Protein AF-A0A3D4YIF5-F1 (afdb_monomer_lite)

pLDDT: mean 90.89, std 8.16, range [50.0, 98.56]

Foldseek 3Di:
DLVPCLVCQCVDPPQDPVNSVVVSVVVVQVVLLVVQLVLLVLLVQDSVRSVQQCVQPNSCSSVVCVVALLVCCVRGPPDALVNSVSSCVSVVNDLLDLSNLLSLLLRLLVVCVVVVDQKDQPVVSLVVSCVVSVHDSVSSVVSVVVCCVVQQKPWDADPNTIIIGRNVSVVVVVVVVVVVVVLQPPWLPLDDDDLVVLLVVLCVVVVHDDDPVLSVQLVVPNGGSDGDDDDDPPPCPLVSVLSNCSSCVVSVHDDAAEDQDPVVQVVSCVSNVDHYYHPVVVVVVD

Secondary structure (DSSP, 8-state):
-TTT-GGGGGGSTT--HHHHHHHHHHHHHHHHHHHHHHHHHTTT--HHHHHHHHHHHGGGHHHHHHH-TTTHHHHSTT--HHHHHHHHHHTT--TT-HHHHHHHHHHHHHHHHHTT-S-EEHHHHHHHHHHHHT--HHHHHHHHHHHHHTTSEEEEEETTEEEEEEHHHHHHHHHHHHHHHHHHH-B-TT--S-HHHHHHHHHHHTT----HHHHHHHHHHHHBSS------TTS-HHHHHHHHHHHHHHTT----EEESSHHHHHHHHHHHSS-EEEHHHHHHH-

Sequence (286 aa):
MLNRQPERLTEVPGIGEVKAAAIVEGYQERRELADTVLALQAFDISSATAMKLYQVYGSDAADKVRENPYQLIEDVFGIGFQKADRIAQSMGITSQDPHRIRSGILYNLGLEANGGNTYALRKPFCEQTARMLDVSLQELEEVLYTAILQGDLYADVMDGAELLYLDRFYRAEQRVAGKMLQLAHAGLSHLTGDLEGMIRRMETDRDIQLSKKQKQAILTSLQNGVCVITGGPGTGKTTIIDAIMYILTSNGIRTALAAPTGRAAKRMSQTTGYDASTIHRLLEYF

Radius of gyration: 30.51 Å; chains: 1; bounding box: 87×33×70 Å

Structure (mmCIF, N/CA/C/O backbone):
data_AF-A0A3D4YIF5-F1
#
_entry.id   AF-A0A3D4YIF5-F1
#
loop_
_atom_site.group_PDB
_atom_site.id
_atom_site.type_symbol
_atom_site.label_atom_id
_atom_site.label_alt_id
_atom_site.label_comp_id
_atom_site.label_asym_id
_atom_site.label_entity_id
_atom_site.label_seq_id
_atom_site.pdbx_PDB_ins_code
_atom_site.Cartn_x
_atom_site.Cartn_y
_atom_site.Cartn_z
_atom_site.occupancy
_atom_site.B_iso_or_equiv
_atom_site.auth_seq_id
_atom_site.auth_comp_id
_atom_site.auth_asym_id
_atom_site.auth_atom_id
_atom_site.pdbx_PDB_model_num
ATOM 1 N N . MET A 1 1 ? -51.361 -6.362 15.903 1.00 50.00 1 MET A N 1
ATOM 2 C CA . MET A 1 1 ? -52.139 -7.443 15.254 1.00 50.00 1 MET A CA 1
ATOM 3 C C . MET A 1 1 ? -51.242 -8.360 14.424 1.00 50.00 1 MET A C 1
ATOM 5 O O . MET A 1 1 ? -51.263 -9.548 14.703 1.00 50.00 1 MET A O 1
ATOM 9 N N . LEU A 1 2 ? -50.377 -7.829 13.546 1.00 58.66 2 LEU A N 1
ATOM 10 C CA . LEU A 1 2 ? -49.403 -8.608 12.749 1.00 58.66 2 LEU A CA 1
ATOM 11 C C . LEU A 1 2 ? -48.518 -9.587 13.557 1.00 58.66 2 LEU A C 1
ATOM 13 O O . LEU A 1 2 ? -48.343 -10.719 13.139 1.00 58.66 2 LEU A O 1
ATOM 17 N N . ASN A 1 3 ? -48.041 -9.203 14.750 1.00 52.69 3 ASN A N 1
ATOM 18 C CA . ASN A 1 3 ? -47.175 -10.057 15.590 1.00 52.69 3 ASN A CA 1
ATOM 19 C C . ASN A 1 3 ? -47.884 -11.188 16.357 1.00 52.69 3 ASN A C 1
ATOM 21 O O . ASN A 1 3 ? -47.210 -12.032 16.933 1.00 52.69 3 ASN A O 1
ATOM 25 N N . ARG A 1 4 ? -49.217 -11.154 16.484 1.00 58.72 4 ARG A N 1
ATOM 26 C CA . ARG A 1 4 ? -49.955 -12.096 17.350 1.00 58.72 4 ARG A CA 1
ATOM 27 C C . ARG A 1 4 ? -50.839 -13.064 16.569 1.00 58.72 4 ARG A C 1
ATOM 29 O O . ARG A 1 4 ? -51.140 -14.123 17.100 1.00 58.72 4 ARG A O 1
ATOM 36 N N . GLN A 1 5 ? -51.286 -12.687 15.367 1.00 72.62 5 GLN A N 1
ATOM 37 C CA . GLN A 1 5 ? -52.191 -13.487 14.530 1.00 72.62 5 GLN A CA 1
ATOM 38 C C . GLN A 1 5 ? -51.942 -13.213 13.028 1.00 72.62 5 GLN A C 1
ATOM 40 O O . GLN A 1 5 ? -52.771 -12.562 12.387 1.00 72.62 5 GLN A O 1
ATOM 45 N N . PRO A 1 6 ? -50.799 -13.649 12.462 1.00 66.88 6 PRO A N 1
ATOM 46 C CA . PRO A 1 6 ? -50.473 -13.450 11.043 1.00 66.88 6 PRO A CA 1
ATOM 47 C C . PRO A 1 6 ? -51.463 -14.149 10.091 1.00 66.88 6 PRO A C 1
ATOM 49 O O . PRO A 1 6 ? -51.760 -13.610 9.028 1.00 66.88 6 PRO A O 1
ATOM 52 N N . GLU A 1 7 ? -52.060 -15.271 10.518 1.00 69.94 7 GLU A N 1
ATOM 53 C CA . GLU A 1 7 ? -53.092 -16.047 9.797 1.00 69.94 7 GLU A CA 1
ATOM 54 C C . GLU A 1 7 ? -54.245 -15.165 9.274 1.00 69.94 7 GLU A C 1
ATOM 56 O O . GLU A 1 7 ? -54.774 -15.357 8.178 1.00 69.94 7 GLU A O 1
ATOM 61 N N . ARG A 1 8 ? -54.625 -14.152 10.065 1.00 78.44 8 ARG A N 1
ATOM 62 C CA . ARG A 1 8 ? -55.812 -13.318 9.832 1.00 78.44 8 ARG A CA 1
ATOM 63 C C . ARG A 1 8 ? -55.647 -12.312 8.700 1.00 78.44 8 ARG A C 1
ATOM 65 O O . ARG A 1 8 ? -56.616 -11.677 8.301 1.00 78.44 8 ARG A O 1
ATOM 72 N N . LEU A 1 9 ? -54.442 -12.171 8.148 1.00 76.56 9 LEU A N 1
ATOM 73 C CA . LEU A 1 9 ? -54.219 -11.376 6.937 1.00 76.56 9 LEU A CA 1
ATOM 74 C C . LEU A 1 9 ? -54.977 -11.943 5.728 1.00 76.56 9 LEU A C 1
ATOM 76 O O . LEU A 1 9 ? -55.317 -11.181 4.829 1.00 76.56 9 LEU A O 1
ATOM 80 N N . THR A 1 10 ? -55.285 -13.244 5.735 1.00 77.94 10 THR A N 1
ATOM 81 C CA . THR A 1 10 ? -56.087 -13.909 4.694 1.00 77.94 10 THR A CA 1
ATOM 82 C C . THR A 1 10 ? -57.588 -13.605 4.788 1.00 77.94 10 THR A C 1
ATOM 84 O O . THR A 1 10 ? -58.317 -13.803 3.818 1.00 77.94 10 THR A O 1
ATOM 87 N N . GLU A 1 11 ? -58.058 -13.054 5.917 1.00 81.81 11 GLU A N 1
ATOM 88 C CA . GLU A 1 11 ? -59.445 -12.591 6.099 1.00 81.81 11 GLU A CA 1
ATOM 89 C C . GLU A 1 11 ? -59.723 -11.285 5.321 1.00 81.81 11 GLU A C 1
ATOM 91 O O . GLU A 1 11 ? -60.876 -10.877 5.175 1.00 81.81 11 GLU A O 1
ATOM 96 N N . VAL A 1 12 ? -58.679 -10.612 4.817 1.00 82.31 12 VAL A N 1
ATOM 97 C CA . VAL A 1 12 ? -58.792 -9.353 4.069 1.00 82.31 12 VAL A CA 1
ATOM 98 C C . VAL A 1 12 ? -59.027 -9.637 2.577 1.00 82.31 12 VAL A C 1
ATOM 100 O O . VAL A 1 12 ? -58.192 -10.283 1.934 1.00 82.31 12 VAL A O 1
ATOM 103 N N . PRO A 1 13 ? -60.108 -9.107 1.969 1.00 74.06 13 PRO A N 1
ATOM 104 C CA . PRO A 1 13 ? -60.392 -9.308 0.550 1.00 74.06 13 PRO A CA 1
ATOM 105 C C . PRO A 1 13 ? -59.213 -8.883 -0.344 1.00 74.06 13 PRO A C 1
ATOM 107 O O . PRO A 1 13 ? -58.764 -7.739 -0.294 1.00 74.06 13 PRO A O 1
ATOM 110 N N . GLY A 1 14 ? -58.715 -9.801 -1.182 1.00 79.31 14 GLY A N 1
ATOM 111 C CA . GLY A 1 14 ? -57.606 -9.550 -2.119 1.00 79.31 14 GLY A CA 1
ATOM 112 C C . GLY A 1 14 ? -56.200 -9.910 -1.610 1.00 79.31 14 GLY A C 1
ATOM 113 O O . GLY A 1 14 ? -55.230 -9.782 -2.373 1.00 79.31 14 GLY A O 1
ATOM 114 N N . ILE A 1 15 ? -56.078 -10.400 -0.369 1.00 81.00 15 ILE A N 1
ATOM 115 C CA . ILE A 1 15 ? -54.833 -10.909 0.223 1.00 81.00 15 ILE A CA 1
ATOM 116 C C . ILE A 1 15 ? -54.939 -12.433 0.381 1.00 81.00 15 ILE A C 1
ATOM 118 O O . ILE A 1 15 ? -55.507 -12.937 1.339 1.00 81.00 15 ILE A O 1
ATOM 122 N N . GLY A 1 16 ? -54.395 -13.179 -0.584 1.00 82.75 16 GLY A N 1
ATOM 123 C CA . GLY A 1 16 ? -54.218 -14.632 -0.455 1.00 82.75 16 GLY A CA 1
ATOM 124 C C . GLY A 1 16 ? -52.987 -14.990 0.384 1.00 82.75 16 GLY A C 1
ATOM 125 O O . GLY A 1 16 ? -52.153 -14.124 0.653 1.00 82.75 16 GLY A O 1
ATOM 126 N N . GLU A 1 17 ? -52.832 -16.269 0.733 1.00 82.25 17 GLU A N 1
ATOM 127 C CA . GLU A 1 17 ? -51.746 -16.787 1.589 1.00 82.25 17 GLU A CA 1
ATOM 128 C C . GLU A 1 17 ? -50.346 -16.307 1.173 1.00 82.25 17 GLU A C 1
ATOM 130 O O . GLU A 1 17 ? -49.575 -15.849 2.010 1.00 82.25 17 GLU A O 1
ATOM 135 N N . VAL A 1 18 ? -50.044 -16.301 -0.130 1.00 81.69 18 VAL A N 1
ATOM 136 C CA . VAL A 1 18 ? -48.747 -15.842 -0.663 1.00 81.69 18 VAL A CA 1
ATOM 137 C C . VAL A 1 18 ? -48.487 -14.362 -0.357 1.00 81.69 18 VAL A C 1
ATOM 139 O O . VAL A 1 18 ? -47.386 -13.985 0.038 1.00 81.69 18 VAL A O 1
ATOM 142 N N . LYS A 1 19 ? -49.504 -13.501 -0.509 1.00 81.56 19 LYS A N 1
ATOM 143 C CA . LYS A 1 19 ? -49.378 -12.071 -0.179 1.00 81.56 19 LYS A CA 1
ATOM 144 C C . LYS A 1 19 ? -49.320 -11.853 1.330 1.00 81.56 19 LYS A C 1
ATOM 146 O O . LYS A 1 19 ? -48.593 -10.971 1.770 1.00 81.56 19 LYS A O 1
ATOM 151 N N . ALA A 1 20 ? -50.069 -12.633 2.109 1.00 83.12 20 ALA A N 1
ATOM 152 C CA . ALA A 1 20 ? -50.023 -12.574 3.566 1.00 83.12 20 ALA A CA 1
ATOM 153 C C . ALA A 1 20 ? -48.620 -12.923 4.089 1.00 83.12 20 ALA A C 1
ATOM 155 O O . ALA A 1 20 ? -48.076 -12.162 4.885 1.00 83.12 20 ALA A O 1
ATOM 156 N N . ALA A 1 21 ? -48.007 -13.996 3.578 1.00 82.00 21 ALA A N 1
ATOM 157 C CA . ALA A 1 21 ? -46.644 -14.395 3.926 1.00 82.00 21 ALA A CA 1
ATOM 158 C C . ALA A 1 21 ? -45.620 -13.292 3.607 1.00 82.00 21 ALA A C 1
ATOM 160 O O . ALA A 1 21 ? -44.888 -12.872 4.498 1.00 82.00 21 ALA A O 1
ATOM 161 N N . ALA A 1 22 ? -45.651 -12.734 2.390 1.00 83.12 22 ALA A N 1
ATOM 162 C CA . ALA A 1 22 ? -44.749 -11.647 1.993 1.00 83.12 22 ALA A CA 1
ATOM 163 C C . ALA A 1 22 ? -44.918 -10.372 2.849 1.00 83.12 22 ALA A C 1
ATOM 165 O O . ALA A 1 22 ? -43.953 -9.658 3.119 1.00 83.12 22 ALA A O 1
ATOM 166 N N . ILE A 1 23 ? -46.144 -10.065 3.294 1.00 83.25 23 ILE A N 1
ATOM 167 C CA . ILE A 1 23 ? -46.410 -8.935 4.200 1.00 83.25 23 ILE A CA 1
ATOM 168 C C . ILE A 1 23 ? -45.834 -9.201 5.596 1.00 83.25 23 ILE A C 1
ATOM 170 O O . ILE A 1 23 ? -45.296 -8.279 6.209 1.00 83.25 23 ILE A O 1
ATOM 174 N N . VAL A 1 24 ? -45.962 -10.427 6.111 1.00 83.69 24 VAL A N 1
ATOM 175 C CA . VAL A 1 24 ? -45.414 -10.811 7.422 1.00 83.69 24 VAL A CA 1
ATOM 176 C C . VAL A 1 24 ? -43.893 -10.750 7.401 1.00 83.69 24 VAL A C 1
ATOM 178 O O . VAL A 1 24 ? -43.317 -10.129 8.290 1.00 83.69 24 VAL A O 1
ATOM 181 N N . GLU A 1 25 ? -43.269 -11.312 6.369 1.00 82.94 25 GLU A N 1
ATOM 182 C CA . GLU A 1 25 ? -41.820 -11.292 6.162 1.00 82.94 25 GLU A CA 1
ATOM 183 C C . GLU A 1 25 ? -41.296 -9.850 6.079 1.00 82.94 25 GLU A C 1
ATOM 185 O O . GLU A 1 25 ? -40.492 -9.429 6.909 1.00 82.94 25 GLU A O 1
ATOM 190 N N . GLY A 1 26 ? -41.867 -9.018 5.199 1.00 83.00 26 GLY A N 1
ATOM 191 C CA . GLY A 1 26 ? -41.463 -7.612 5.086 1.00 83.00 26 GLY A CA 1
ATOM 192 C C . GLY A 1 26 ? -41.758 -6.767 6.336 1.00 83.00 26 GLY A C 1
ATOM 193 O O . GLY A 1 26 ? -41.124 -5.732 6.554 1.00 83.00 26 GLY A O 1
ATOM 194 N N . TYR A 1 27 ? -42.720 -7.168 7.173 1.00 84.50 27 TYR A N 1
ATOM 195 C CA . TYR A 1 27 ? -42.965 -6.529 8.469 1.00 84.50 27 TYR A CA 1
ATOM 196 C C . TYR A 1 27 ? -41.944 -6.967 9.527 1.00 84.50 27 TYR A C 1
ATOM 198 O O . TYR A 1 27 ? -41.505 -6.125 10.313 1.00 84.50 27 TYR A O 1
ATOM 206 N N . GLN A 1 28 ? -41.562 -8.247 9.543 1.00 83.69 28 GLN A N 1
ATOM 207 C CA . GLN A 1 28 ? -40.524 -8.781 10.426 1.00 83.69 28 GLN A CA 1
ATOM 208 C C . GLN A 1 28 ? -39.171 -8.136 10.128 1.00 83.69 28 GLN A C 1
ATOM 210 O O . GLN A 1 28 ? -38.592 -7.555 11.040 1.00 83.69 28 GLN A O 1
ATOM 215 N N . GLU A 1 29 ? -38.744 -8.086 8.863 1.00 83.56 29 GLU A N 1
ATOM 216 C CA . GLU A 1 29 ? -37.487 -7.432 8.466 1.00 83.56 29 GLU A CA 1
ATOM 217 C C . GLU A 1 29 ? -37.441 -5.954 8.888 1.00 83.56 29 GLU A C 1
ATOM 219 O O . GLU A 1 29 ? -36.467 -5.479 9.471 1.00 83.56 29 GLU A O 1
ATOM 224 N N . ARG A 1 30 ? -38.524 -5.198 8.648 1.00 86.56 30 ARG A N 1
ATOM 225 C CA . ARG A 1 30 ? -38.603 -3.782 9.061 1.00 86.56 30 ARG A CA 1
ATOM 226 C C . ARG A 1 30 ? -38.552 -3.610 10.571 1.00 86.56 30 ARG A C 1
ATOM 228 O O . ARG A 1 30 ? -38.069 -2.583 11.046 1.00 86.56 30 ARG A O 1
ATOM 235 N N . ARG A 1 31 ? -39.100 -4.570 11.314 1.00 87.38 31 ARG A N 1
ATOM 236 C CA . ARG A 1 31 ? -39.079 -4.556 12.771 1.00 87.38 31 ARG A CA 1
ATOM 237 C C . ARG A 1 31 ? -37.685 -4.872 13.295 1.00 87.38 31 ARG A C 1
ATOM 239 O O . ARG A 1 31 ? -37.205 -4.116 14.126 1.00 87.38 31 ARG A O 1
ATOM 246 N N . GLU A 1 32 ? -37.038 -5.915 12.786 1.00 89.94 32 GLU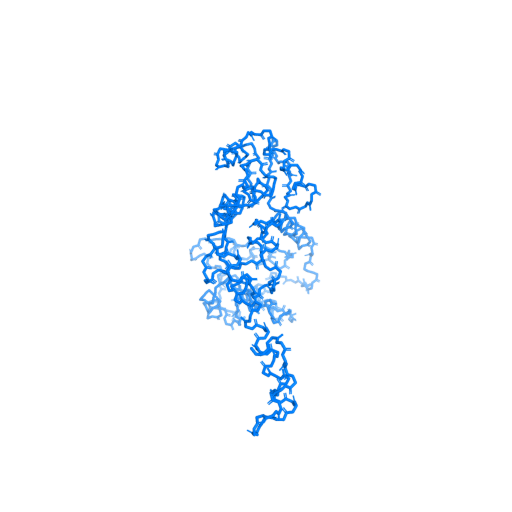 A N 1
ATOM 247 C CA . GLU A 1 32 ? -35.655 -6.253 13.137 1.00 89.94 32 GLU A CA 1
ATOM 248 C C . GLU A 1 32 ? -34.720 -5.083 12.853 1.00 89.94 32 GLU A C 1
ATOM 250 O O . GLU A 1 32 ? -33.961 -4.677 13.725 1.00 89.94 32 GLU A O 1
ATOM 255 N N . LEU A 1 33 ? -34.857 -4.456 11.683 1.00 90.44 33 LEU A N 1
ATOM 256 C CA . LEU A 1 33 ? -34.130 -3.236 11.359 1.00 90.44 33 LEU A CA 1
ATOM 257 C C . LEU A 1 33 ? -34.361 -2.134 12.403 1.00 90.44 33 LEU A C 1
ATOM 259 O O . LEU A 1 33 ? -33.405 -1.518 12.870 1.00 90.44 33 LEU A O 1
ATOM 263 N N . ALA A 1 34 ? -35.620 -1.856 12.755 1.00 89.56 34 ALA A N 1
ATOM 264 C CA . ALA A 1 34 ? -35.952 -0.815 13.724 1.00 89.56 34 ALA A CA 1
ATOM 265 C C . ALA A 1 34 ? -35.386 -1.124 15.120 1.00 89.56 34 ALA A C 1
ATOM 267 O O . ALA A 1 34 ? -34.811 -0.233 15.748 1.00 89.56 34 ALA A O 1
ATOM 268 N N . ASP A 1 35 ? -35.504 -2.374 15.571 1.00 91.44 35 ASP A N 1
ATOM 269 C CA . ASP A 1 35 ? -35.015 -2.841 16.868 1.00 91.44 35 ASP A CA 1
ATOM 270 C C . ASP A 1 35 ? -33.473 -2.768 16.921 1.00 91.44 35 ASP A C 1
ATOM 272 O O . ASP A 1 35 ? -32.912 -2.220 17.875 1.00 91.44 35 ASP A O 1
ATOM 276 N N . THR A 1 36 ? -32.773 -3.202 15.866 1.00 92.00 36 THR A N 1
ATOM 277 C CA . THR A 1 36 ? -31.307 -3.108 15.767 1.00 92.00 36 THR A CA 1
ATOM 278 C C . THR A 1 36 ? -30.824 -1.659 15.694 1.00 92.00 36 THR A C 1
ATOM 280 O O . THR A 1 36 ? -29.870 -1.293 16.382 1.00 92.00 36 THR A O 1
ATOM 283 N N . VAL A 1 37 ? -31.472 -0.799 14.899 1.00 91.69 37 VAL A N 1
ATOM 284 C CA . VAL A 1 37 ? -31.103 0.625 14.813 1.00 91.69 37 VAL A CA 1
ATOM 285 C C . VAL A 1 37 ? -31.281 1.314 16.164 1.00 91.69 37 VAL A C 1
ATOM 287 O O . VAL A 1 37 ? -30.407 2.078 16.571 1.00 91.69 37 VAL A O 1
ATOM 290 N N . LEU A 1 38 ? -32.368 1.020 16.880 1.00 91.44 38 LEU A N 1
ATOM 291 C CA . LEU A 1 38 ? -32.623 1.573 18.207 1.00 91.44 38 LEU A CA 1
ATOM 292 C C . LEU A 1 38 ? -31.595 1.083 19.238 1.00 91.44 38 LEU A C 1
ATOM 294 O O . LEU A 1 38 ? -31.110 1.878 20.042 1.00 91.44 38 LEU A O 1
ATOM 298 N N . ALA A 1 39 ? -31.200 -0.191 19.179 1.00 90.62 39 ALA A N 1
ATOM 299 C CA . ALA A 1 39 ? -30.141 -0.732 20.030 1.00 90.62 39 ALA A CA 1
ATOM 300 C C . ALA A 1 39 ? -28.782 -0.059 19.770 1.00 90.62 39 ALA A C 1
ATOM 302 O O . ALA A 1 39 ? -28.068 0.267 20.714 1.00 90.62 39 ALA A O 1
ATOM 303 N N . LEU A 1 40 ? -28.437 0.200 18.506 1.00 91.06 40 LEU A N 1
ATOM 304 C CA . LEU A 1 40 ? -27.183 0.865 18.134 1.00 91.06 40 LEU A CA 1
ATOM 305 C C . LEU A 1 40 ? -27.164 2.349 18.531 1.00 91.06 40 LEU A C 1
ATOM 307 O O . LEU A 1 40 ? -26.117 2.867 18.915 1.00 91.06 40 LEU A O 1
ATOM 311 N N . GLN A 1 41 ? -28.310 3.033 18.490 1.00 89.81 41 GLN A N 1
ATOM 312 C CA . GLN A 1 41 ? -28.421 4.421 18.954 1.00 89.81 41 GLN A CA 1
ATOM 313 C C . GLN A 1 41 ? -28.103 4.579 20.446 1.00 89.81 41 GLN A C 1
ATOM 315 O O . GLN A 1 41 ? -27.643 5.645 20.846 1.00 89.81 41 GLN A O 1
ATOM 320 N N . ALA A 1 42 ? -28.277 3.529 21.256 1.00 87.00 42 ALA A N 1
ATOM 321 C CA . ALA A 1 42 ? -27.868 3.537 22.661 1.00 87.00 42 ALA A CA 1
ATOM 322 C C . ALA A 1 42 ? -26.340 3.651 22.853 1.00 87.00 42 ALA A C 1
ATOM 324 O O . ALA A 1 42 ? -25.895 3.966 23.951 1.00 87.00 42 ALA A O 1
ATOM 325 N N . PHE A 1 43 ? -25.550 3.425 21.797 1.00 86.69 43 PHE A N 1
ATOM 326 C CA . PHE A 1 43 ? -24.090 3.592 21.763 1.00 86.69 43 PHE A CA 1
ATOM 327 C C . PHE A 1 43 ? -23.659 4.874 21.026 1.00 86.69 43 PHE A C 1
ATOM 329 O O . PHE A 1 43 ? -22.593 4.918 20.412 1.00 86.69 43 PHE A O 1
ATOM 336 N N . ASP A 1 44 ? -24.530 5.889 20.970 1.00 85.06 44 ASP A N 1
ATOM 337 C CA . ASP A 1 44 ? -24.314 7.140 20.221 1.00 85.06 44 ASP A CA 1
ATOM 338 C C . ASP A 1 44 ? -24.014 6.940 18.716 1.00 85.06 44 ASP A C 1
ATOM 340 O O . ASP A 1 44 ? -23.435 7.792 18.027 1.00 85.06 44 ASP A O 1
ATOM 344 N N . ILE A 1 45 ? -24.450 5.812 18.148 1.00 88.94 45 ILE A N 1
ATOM 345 C CA . ILE A 1 45 ? -24.290 5.524 16.722 1.00 88.94 45 ILE A CA 1
ATOM 346 C C . ILE A 1 45 ? -25.415 6.208 15.943 1.00 88.94 45 ILE A C 1
ATOM 348 O O . ILE A 1 45 ? -26.600 5.931 16.123 1.00 88.94 45 ILE A O 1
ATOM 352 N N . SER A 1 46 ? -25.043 7.086 15.006 1.00 89.31 46 SER A N 1
ATOM 353 C CA . SER A 1 46 ? -26.016 7.768 14.147 1.00 89.31 46 SER A CA 1
ATOM 354 C C . SER A 1 46 ? -26.821 6.783 13.296 1.00 89.31 46 SER A C 1
ATOM 356 O O . SER A 1 46 ? -26.274 5.789 12.817 1.00 89.31 46 SER A O 1
ATOM 358 N N . SER A 1 47 ? -28.085 7.103 12.992 1.00 89.62 47 SER A N 1
ATOM 359 C CA . SER A 1 47 ? -28.958 6.232 12.186 1.00 89.62 47 SER A CA 1
ATOM 360 C C . SER A 1 47 ? -28.336 5.843 10.843 1.00 89.62 47 SER A C 1
ATOM 362 O O . SER A 1 47 ? -28.430 4.698 10.424 1.00 89.62 47 SER A O 1
ATOM 364 N N . ALA A 1 48 ? -27.622 6.765 10.185 1.00 89.31 48 ALA A N 1
ATOM 365 C CA . ALA A 1 48 ? -26.917 6.470 8.936 1.00 89.31 48 ALA A CA 1
ATOM 366 C C . ALA A 1 48 ? -25.811 5.412 9.109 1.00 89.31 48 ALA A C 1
ATOM 368 O O . ALA A 1 48 ? -25.579 4.605 8.215 1.00 89.31 48 ALA A O 1
ATOM 369 N N . THR A 1 49 ? -25.120 5.412 10.251 1.00 88.25 49 THR A N 1
ATOM 370 C CA . THR A 1 49 ? -24.099 4.407 10.577 1.00 88.25 49 THR A CA 1
ATOM 371 C C . THR A 1 49 ? -24.749 3.093 10.999 1.00 88.25 49 THR A C 1
ATOM 373 O O . THR A 1 49 ? -24.305 2.041 10.559 1.00 88.25 49 THR A O 1
ATOM 376 N N . ALA A 1 50 ? -25.833 3.151 11.774 1.00 91.12 50 ALA A N 1
ATOM 377 C CA . ALA A 1 50 ? -26.601 1.979 12.178 1.00 91.12 50 ALA A CA 1
ATOM 378 C C . ALA A 1 50 ? -27.176 1.221 10.970 1.00 91.12 50 ALA A C 1
ATOM 380 O O . ALA A 1 50 ? -27.078 0.001 10.914 1.00 91.12 50 ALA A O 1
ATOM 381 N N . MET A 1 51 ? -27.669 1.937 9.952 1.00 90.56 51 MET A N 1
ATOM 382 C CA . MET A 1 51 ? -28.104 1.326 8.689 1.00 90.56 51 MET A CA 1
ATOM 383 C C . MET A 1 51 ? -26.966 0.580 7.985 1.00 90.56 51 MET A C 1
ATOM 385 O O . MET A 1 51 ? -27.174 -0.528 7.505 1.00 90.56 51 MET A O 1
ATOM 389 N N . LYS A 1 52 ? -25.757 1.159 7.937 1.00 90.88 52 LYS A N 1
ATOM 390 C CA . LYS A 1 52 ? -24.585 0.480 7.359 1.00 90.88 52 LYS A CA 1
ATOM 391 C C . LYS A 1 52 ? -24.213 -0.774 8.147 1.00 90.88 52 LYS A C 1
ATOM 393 O O . LYS A 1 52 ? -23.888 -1.785 7.548 1.00 90.88 52 LYS A O 1
ATOM 398 N N . LEU A 1 53 ? -24.277 -0.708 9.475 1.00 90.31 53 LEU A N 1
ATOM 399 C CA . LEU A 1 53 ? -23.991 -1.850 10.343 1.00 90.31 53 LEU A CA 1
ATOM 400 C C . LEU A 1 53 ? -25.006 -2.977 10.144 1.00 90.31 53 LEU A C 1
ATOM 402 O O . LEU A 1 53 ? -24.606 -4.125 9.996 1.00 90.31 53 LEU A O 1
ATOM 406 N N . TYR A 1 54 ? -26.297 -2.652 10.054 1.00 91.75 54 TYR A N 1
ATOM 407 C CA . TYR A 1 54 ? -27.336 -3.635 9.742 1.00 91.75 54 TYR A CA 1
ATOM 408 C C . TYR A 1 54 ? -27.155 -4.245 8.344 1.00 91.75 54 TYR A C 1
ATOM 410 O O . TYR A 1 54 ? -27.361 -5.436 8.162 1.00 91.75 54 TYR A O 1
ATOM 418 N N . GLN A 1 55 ? -26.712 -3.470 7.349 1.00 91.12 55 GLN A N 1
ATOM 419 C CA . GLN A 1 55 ? -26.406 -4.015 6.018 1.00 91.12 55 GLN A CA 1
ATOM 420 C C . GLN A 1 55 ? -25.269 -5.047 6.031 1.00 91.12 55 GLN A C 1
ATOM 422 O O . GLN A 1 55 ? -25.237 -5.907 5.156 1.00 91.12 55 GLN A O 1
ATOM 427 N N . VAL A 1 56 ? -24.340 -4.949 6.987 1.00 92.12 56 VAL A N 1
ATOM 428 C CA . VAL A 1 56 ? -23.190 -5.858 7.104 1.00 92.12 56 VAL A CA 1
ATOM 429 C C . VAL A 1 56 ? -23.503 -7.052 8.011 1.00 92.12 56 VAL A C 1
ATOM 431 O O . VAL A 1 56 ? -23.175 -8.180 7.658 1.00 92.12 56 VAL A O 1
ATOM 434 N N . TYR A 1 57 ? -24.150 -6.822 9.155 1.00 92.19 57 TYR A N 1
ATOM 435 C CA . TYR A 1 57 ? -24.333 -7.833 10.206 1.00 92.19 57 TYR A CA 1
ATOM 436 C C . TYR A 1 57 ? -25.792 -8.240 10.457 1.00 92.19 57 TYR A C 1
ATOM 438 O O . TYR A 1 57 ? -26.050 -9.083 11.311 1.00 92.19 57 TYR A O 1
ATOM 446 N N . GLY A 1 58 ? -26.759 -7.635 9.769 1.00 92.50 58 GLY A N 1
ATOM 447 C CA . GLY A 1 58 ? -28.181 -7.876 10.006 1.00 92.50 58 GLY A CA 1
ATOM 448 C C . GLY A 1 58 ? -28.606 -7.534 11.435 1.00 92.50 58 GLY A C 1
ATOM 449 O O . GLY A 1 58 ? -28.165 -6.535 12.016 1.00 92.50 58 GLY A O 1
ATOM 450 N N . SER A 1 59 ? -29.461 -8.385 12.006 1.00 91.75 59 SER A N 1
ATOM 451 C CA . SER A 1 59 ? -29.969 -8.263 13.377 1.00 91.75 59 SER A CA 1
ATOM 452 C C . SER A 1 59 ? -28.865 -8.264 14.439 1.00 91.75 59 SER A C 1
ATOM 454 O O . SER A 1 59 ? -29.018 -7.611 15.473 1.00 91.75 59 SER A O 1
ATOM 456 N N . ASP A 1 60 ? -27.736 -8.919 14.156 1.00 92.38 60 ASP A N 1
ATOM 457 C CA . ASP A 1 60 ? -26.645 -9.169 15.108 1.00 92.38 60 ASP A CA 1
ATOM 458 C C . ASP A 1 60 ? -25.691 -7.974 15.251 1.00 92.38 60 ASP A C 1
ATOM 460 O O . ASP A 1 60 ? -24.744 -8.004 16.041 1.00 92.38 60 ASP A O 1
ATOM 464 N N . ALA A 1 61 ? -25.926 -6.892 14.501 1.00 92.88 61 ALA A N 1
ATOM 465 C CA . ALA A 1 61 ? -25.052 -5.725 14.482 1.00 92.88 61 ALA A CA 1
ATOM 466 C C . ALA A 1 61 ? -24.787 -5.150 15.882 1.00 92.88 61 ALA A C 1
ATOM 468 O O . ALA A 1 61 ? -23.656 -4.783 16.194 1.00 92.88 61 ALA A O 1
ATOM 469 N N . ALA A 1 62 ? -25.814 -5.078 16.734 1.00 91.12 62 ALA A N 1
ATOM 470 C CA . ALA A 1 62 ? -25.671 -4.547 18.087 1.00 91.12 62 ALA A CA 1
ATOM 471 C C . ALA A 1 62 ? -24.766 -5.427 18.962 1.00 91.12 62 ALA A C 1
ATOM 473 O O . ALA A 1 62 ? -23.967 -4.898 19.735 1.00 91.12 62 ALA A O 1
ATOM 474 N N . ASP A 1 63 ? -24.855 -6.748 18.814 1.00 92.12 63 ASP A N 1
ATOM 475 C CA . ASP A 1 63 ? -24.041 -7.692 19.576 1.00 92.12 63 ASP A CA 1
ATOM 476 C C . ASP A 1 63 ? -22.597 -7.704 19.083 1.00 92.12 63 ASP A C 1
ATOM 478 O O . ASP A 1 63 ? -21.680 -7.690 19.900 1.00 92.12 63 ASP A O 1
ATOM 482 N N . LYS A 1 64 ? -22.379 -7.599 17.767 1.00 91.44 64 LYS A N 1
ATOM 483 C CA . LYS A 1 64 ? -21.031 -7.470 17.196 1.00 91.44 64 LYS A CA 1
ATOM 484 C C . LYS A 1 64 ? -20.317 -6.201 17.637 1.00 91.44 64 LYS A C 1
ATOM 486 O O . LYS A 1 64 ? -19.149 -6.255 18.015 1.00 91.44 64 LYS A O 1
ATOM 491 N N . VAL A 1 65 ? -21.027 -5.073 17.655 1.00 92.00 65 VAL A N 1
ATOM 492 C CA . VAL A 1 65 ? -20.490 -3.820 18.202 1.00 92.00 65 VAL A CA 1
ATOM 493 C C . VAL A 1 65 ? -20.150 -3.981 19.682 1.00 92.00 65 VAL A C 1
ATOM 495 O O . VAL A 1 65 ? -19.105 -3.503 20.111 1.00 92.00 65 VAL A O 1
ATOM 498 N N . ARG A 1 66 ? -21.006 -4.668 20.451 1.00 90.56 66 ARG A N 1
ATOM 499 C CA . ARG A 1 66 ? -20.814 -4.904 21.887 1.00 90.56 66 ARG A CA 1
ATOM 500 C C . ARG A 1 66 ? -19.631 -5.826 22.194 1.00 90.56 66 ARG A C 1
ATOM 502 O O . ARG A 1 66 ? -18.957 -5.606 23.193 1.00 90.56 66 ARG A O 1
ATOM 509 N N . GLU A 1 67 ? -19.381 -6.813 21.339 1.00 92.12 67 GLU A N 1
ATOM 510 C CA . GLU A 1 67 ? -18.254 -7.746 21.430 1.00 92.12 67 GLU A CA 1
ATOM 511 C C . GLU A 1 67 ? -16.915 -7.051 21.137 1.00 92.12 67 GLU A C 1
ATOM 513 O O . GLU A 1 67 ? -15.979 -7.167 21.923 1.00 92.12 67 GLU A O 1
ATOM 518 N N . ASN A 1 68 ? -16.822 -6.314 20.025 1.00 92.56 68 ASN A N 1
ATOM 519 C CA . ASN A 1 68 ? -15.615 -5.581 19.647 1.00 92.56 68 ASN A CA 1
ATOM 520 C C . ASN A 1 68 ? -15.954 -4.400 18.712 1.00 92.56 68 ASN A C 1
ATOM 522 O O . ASN A 1 68 ? -16.039 -4.576 17.491 1.00 92.56 68 ASN A O 1
ATOM 526 N N . PRO A 1 69 ? -16.070 -3.162 19.226 1.00 93.50 69 PRO A N 1
ATOM 527 C CA . PRO A 1 69 ? -16.396 -2.001 18.396 1.00 93.50 69 PRO A CA 1
ATOM 528 C C . PRO A 1 69 ? -15.262 -1.586 17.449 1.00 93.50 69 PRO A C 1
ATOM 530 O O . PRO A 1 69 ? -15.486 -0.775 16.547 1.00 93.50 69 PRO A O 1
ATOM 533 N N . TYR A 1 70 ? -14.054 -2.132 17.603 1.00 95.31 70 TYR A N 1
ATOM 534 C CA . TYR A 1 70 ? -12.950 -1.874 16.682 1.00 95.31 70 TYR A CA 1
ATOM 535 C C . TYR A 1 70 ? -12.991 -2.752 15.426 1.00 95.31 70 TYR A C 1
ATOM 537 O O . TYR A 1 70 ? -12.409 -2.365 14.413 1.00 95.31 70 TYR A O 1
ATOM 545 N N . GLN A 1 71 ? -13.758 -3.852 15.432 1.00 91.44 71 GLN A N 1
ATOM 546 C CA . GLN A 1 71 ? -14.022 -4.664 14.232 1.00 91.44 71 GLN A CA 1
ATOM 547 C C . GLN A 1 71 ? -14.654 -3.828 13.104 1.00 91.44 71 GLN A C 1
ATOM 549 O O . GLN A 1 71 ? -14.434 -4.062 11.918 1.00 91.44 71 GLN A O 1
ATOM 554 N N . LEU A 1 72 ? -15.378 -2.770 13.477 1.00 90.75 72 LEU A N 1
ATOM 555 C CA . LEU A 1 72 ? -16.040 -1.858 12.547 1.00 90.75 72 LEU A CA 1
ATOM 556 C C . LEU A 1 72 ? -15.085 -1.153 11.577 1.00 90.75 72 LEU A C 1
ATOM 558 O O . LEU A 1 72 ? -15.530 -0.683 10.531 1.00 90.75 72 LEU A O 1
ATOM 562 N N . ILE A 1 73 ? -13.800 -1.044 11.930 1.00 92.56 73 ILE A N 1
ATOM 563 C CA . ILE A 1 73 ? -12.771 -0.427 11.084 1.00 92.56 73 ILE A CA 1
ATOM 564 C C . ILE A 1 73 ? -12.530 -1.267 9.824 1.00 92.56 73 ILE A C 1
ATOM 566 O O . ILE A 1 73 ? -12.288 -0.713 8.751 1.00 92.56 73 ILE A O 1
ATOM 570 N N . GLU A 1 74 ? -12.593 -2.591 9.958 1.00 86.69 74 GLU A N 1
ATOM 571 C CA . GLU A 1 74 ? -12.366 -3.539 8.867 1.00 86.69 74 GLU A CA 1
ATOM 572 C C . GLU A 1 74 ? -13.650 -3.757 8.056 1.00 86.69 74 GLU A C 1
ATOM 574 O O . GLU A 1 74 ? -13.624 -3.753 6.824 1.00 86.69 74 GLU A O 1
ATOM 579 N N . ASP A 1 75 ? -14.786 -3.855 8.745 1.00 87.69 75 ASP A N 1
ATOM 580 C CA . ASP A 1 75 ? -16.025 -4.350 8.144 1.00 87.69 75 ASP A CA 1
ATOM 581 C C . ASP A 1 75 ? -16.904 -3.241 7.537 1.00 87.69 75 ASP A C 1
ATOM 583 O O . ASP A 1 75 ? -17.769 -3.515 6.701 1.00 87.69 75 ASP A O 1
ATOM 587 N N . VAL A 1 76 ? -16.717 -1.971 7.933 1.00 86.75 76 VAL A N 1
ATOM 588 C CA . VAL A 1 76 ? -17.633 -0.879 7.558 1.00 86.75 76 VAL A CA 1
ATOM 589 C C . VAL A 1 76 ? -16.920 0.304 6.916 1.00 86.75 76 VAL A C 1
ATOM 591 O O . VAL A 1 76 ? -16.249 1.116 7.559 1.00 86.75 76 VAL A O 1
ATOM 594 N N . PHE A 1 77 ? -17.199 0.514 5.628 1.00 81.94 77 PHE A N 1
ATOM 595 C CA . PHE A 1 77 ? -16.649 1.645 4.887 1.00 81.94 77 PHE A CA 1
ATOM 596 C C . PHE A 1 77 ? -17.007 3.009 5.512 1.00 81.94 77 PHE A C 1
ATOM 598 O O . PHE A 1 77 ? -18.179 3.397 5.668 1.00 81.94 77 PHE A O 1
ATOM 605 N N . GLY A 1 78 ? -15.959 3.786 5.797 1.00 82.75 78 GLY A N 1
ATOM 606 C CA . GLY A 1 78 ? -16.047 5.127 6.375 1.00 82.75 78 GLY A CA 1
ATOM 607 C C . GLY A 1 78 ? -16.087 5.158 7.905 1.00 82.75 78 GLY A C 1
ATOM 608 O O . GLY A 1 78 ? -16.303 6.232 8.473 1.00 82.75 78 GLY A O 1
ATOM 609 N N . ILE A 1 79 ? -15.890 4.024 8.585 1.00 88.31 79 ILE A N 1
ATOM 610 C CA . ILE A 1 79 ? -15.586 3.994 10.019 1.00 88.31 79 ILE A CA 1
ATOM 611 C C . ILE A 1 79 ? -14.074 3.820 10.174 1.00 88.31 79 ILE A C 1
ATOM 613 O O . ILE A 1 79 ? -13.528 2.760 9.920 1.00 88.31 79 ILE A O 1
ATOM 617 N N . GLY A 1 80 ? -13.385 4.894 10.557 1.00 91.38 80 GLY A N 1
ATOM 618 C CA . GLY A 1 80 ? -11.973 4.836 10.944 1.00 91.38 80 GLY A CA 1
ATOM 619 C C . GLY A 1 80 ? -11.804 4.721 12.458 1.00 91.38 80 GLY A C 1
ATOM 620 O O . GLY A 1 80 ? -12.773 4.876 13.209 1.00 91.38 80 GLY A O 1
ATOM 621 N N . PHE A 1 81 ? -10.556 4.552 12.902 1.00 94.81 81 PHE A N 1
ATOM 622 C CA . PHE A 1 81 ? -10.191 4.410 14.315 1.00 94.81 81 PHE A CA 1
ATOM 623 C C . PHE A 1 81 ? -10.858 5.450 15.223 1.00 94.81 81 PHE A C 1
ATOM 625 O O . PHE A 1 81 ? -11.544 5.084 16.161 1.00 94.81 81 PHE A O 1
ATOM 632 N N . GLN A 1 82 ? -10.781 6.742 14.893 1.00 92.94 82 GLN A N 1
ATOM 633 C CA . GLN A 1 82 ? -11.368 7.815 15.715 1.00 92.94 82 GLN A CA 1
ATOM 634 C C . GLN A 1 82 ? -12.889 7.704 15.915 1.00 92.94 82 GLN A C 1
ATOM 636 O O . GLN A 1 82 ? -13.443 8.239 16.875 1.00 92.94 82 GLN A O 1
ATOM 641 N N . LYS A 1 83 ? -13.607 7.093 14.967 1.00 91.50 83 LYS A N 1
ATOM 642 C CA . LYS A 1 83 ? -15.054 6.896 15.089 1.00 91.50 83 LYS A CA 1
ATOM 643 C C . LYS A 1 83 ? -15.356 5.646 15.908 1.00 91.50 83 LYS A C 1
ATOM 645 O O . LYS A 1 83 ? -16.222 5.721 16.771 1.00 91.50 83 LYS A O 1
ATOM 650 N N . ALA A 1 84 ? -14.625 4.558 15.671 1.00 93.81 84 ALA A N 1
ATOM 651 C CA . ALA A 1 84 ? -14.701 3.355 16.494 1.00 93.81 84 ALA A CA 1
ATOM 652 C C . ALA A 1 84 ? -14.347 3.654 17.962 1.00 93.81 84 ALA A C 1
ATOM 654 O O . ALA A 1 84 ? -15.085 3.256 18.851 1.00 93.81 84 ALA A O 1
ATOM 655 N N . ASP A 1 85 ? -13.307 4.457 18.211 1.00 94.81 85 ASP A N 1
ATOM 656 C CA . ASP A 1 85 ? -12.854 4.810 19.562 1.00 94.81 85 ASP A CA 1
ATOM 657 C C . ASP A 1 85 ? -13.901 5.632 20.329 1.00 94.81 85 ASP A C 1
ATOM 659 O O . ASP A 1 85 ? -14.121 5.410 21.514 1.00 94.81 85 ASP A O 1
ATOM 663 N N . ARG A 1 86 ? -14.630 6.528 19.649 1.00 92.31 86 ARG A N 1
ATOM 664 C CA . ARG A 1 86 ? -15.758 7.254 20.263 1.00 92.31 86 ARG A CA 1
ATOM 665 C C . ARG A 1 86 ? -16.929 6.337 20.617 1.00 92.31 86 ARG A C 1
ATOM 667 O O . ARG A 1 86 ? -17.528 6.509 21.673 1.00 92.31 86 ARG A O 1
ATOM 674 N N . ILE A 1 87 ? -17.246 5.374 19.749 1.00 91.69 87 ILE A N 1
ATOM 675 C CA . ILE A 1 87 ? -18.290 4.373 20.016 1.00 91.69 87 ILE A CA 1
ATOM 676 C C . ILE A 1 87 ? -17.877 3.523 21.224 1.00 91.69 87 ILE A C 1
ATOM 678 O O . ILE A 1 87 ? -18.637 3.418 22.181 1.00 91.69 87 ILE A O 1
ATOM 682 N N . ALA A 1 88 ? -16.644 3.013 21.233 1.00 93.81 88 ALA A N 1
ATOM 683 C CA . ALA A 1 88 ? -16.078 2.241 22.336 1.00 93.81 88 ALA A CA 1
ATOM 684 C C . ALA A 1 88 ? -16.131 3.002 23.676 1.00 93.81 88 ALA A C 1
ATOM 686 O O . ALA A 1 88 ? -16.576 2.455 24.686 1.00 93.81 88 ALA A O 1
ATOM 687 N N . GLN A 1 89 ? -15.764 4.288 23.679 1.00 91.94 89 GLN A N 1
ATOM 688 C CA . GLN A 1 89 ? -15.843 5.147 24.867 1.00 91.94 89 GLN A CA 1
ATOM 689 C C . GLN A 1 89 ? -17.279 5.317 25.379 1.00 91.94 89 GLN A C 1
ATOM 691 O O . GLN A 1 89 ? -17.501 5.244 26.586 1.00 91.94 89 GLN A O 1
ATOM 696 N N . SER A 1 90 ? -18.267 5.484 24.488 1.00 89.81 90 SER A N 1
ATOM 697 C CA . SER A 1 90 ? -19.688 5.568 24.883 1.00 89.81 90 SER A CA 1
ATOM 698 C C . SER A 1 90 ? -20.194 4.292 25.570 1.00 89.81 90 SER A C 1
ATOM 700 O O . SER A 1 90 ? -21.134 4.329 26.360 1.00 89.81 90 SER A O 1
ATOM 702 N N . MET A 1 91 ? -19.529 3.165 25.306 1.00 89.75 91 MET A N 1
ATOM 703 C CA . MET A 1 91 ? -19.824 1.856 25.884 1.00 89.75 91 MET A CA 1
ATOM 704 C C . MET A 1 91 ? -19.009 1.562 27.152 1.00 89.75 91 MET A C 1
ATOM 706 O O . MET A 1 91 ? -19.161 0.492 27.737 1.00 89.75 91 MET A O 1
ATOM 710 N N . GLY A 1 92 ? -18.151 2.492 27.584 1.00 90.50 92 GLY A N 1
ATOM 711 C CA . GLY A 1 92 ? -17.315 2.342 28.775 1.00 90.50 92 GLY A CA 1
ATOM 712 C C . GLY A 1 92 ? -16.065 1.480 28.580 1.00 90.50 92 GLY A C 1
ATOM 713 O O . GLY A 1 92 ? -15.487 1.038 29.572 1.00 90.50 92 GLY A O 1
ATOM 714 N N . ILE A 1 93 ? -15.635 1.236 27.337 1.00 92.88 93 ILE A N 1
ATOM 715 C CA . ILE A 1 93 ? -14.369 0.541 27.061 1.00 92.88 93 ILE A CA 1
ATOM 716 C C . ILE A 1 93 ? -13.197 1.424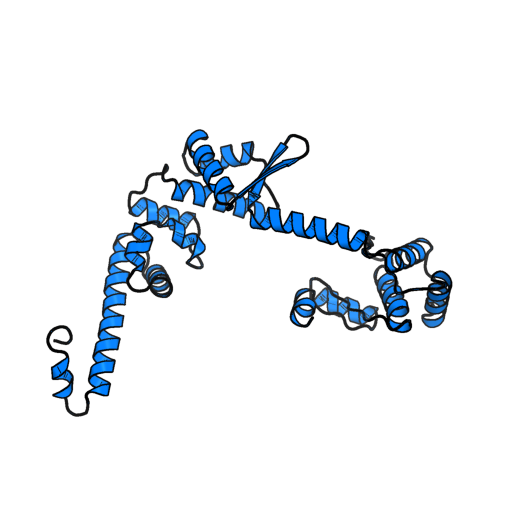 27.501 1.00 92.88 93 ILE A C 1
ATOM 718 O O . ILE A 1 93 ? -13.161 2.625 27.220 1.00 92.88 93 ILE A O 1
ATOM 722 N N . THR A 1 94 ? -12.243 0.830 28.218 1.00 93.12 94 THR A N 1
ATOM 723 C CA . THR A 1 94 ? -11.097 1.542 28.794 1.00 93.12 94 THR A CA 1
ATOM 724 C C . THR A 1 94 ? -9.989 1.767 27.766 1.00 93.12 94 THR A C 1
ATOM 726 O O . THR A 1 94 ? -9.921 1.104 26.730 1.00 93.12 94 THR A O 1
ATOM 729 N N . SER A 1 95 ? -9.071 2.697 28.049 1.00 91.19 95 SER A N 1
ATOM 730 C CA . SER A 1 95 ? -7.941 2.957 27.149 1.00 91.19 95 SER A CA 1
ATOM 731 C C . SER A 1 95 ? -6.975 1.771 27.032 1.00 91.19 95 SER A C 1
ATOM 733 O O . SER A 1 95 ? -6.329 1.653 25.990 1.00 91.19 95 SER A O 1
ATOM 735 N N . GLN A 1 96 ? -6.933 0.893 28.045 1.00 94.81 96 GLN A N 1
ATOM 736 C CA . GLN A 1 96 ? -6.100 -0.318 28.111 1.00 94.81 96 GLN A CA 1
ATOM 737 C C . GLN A 1 96 ? -6.679 -1.514 27.340 1.00 94.81 96 GLN A C 1
ATOM 739 O O . GLN A 1 96 ? -6.058 -2.575 27.315 1.00 94.81 96 GLN A O 1
ATOM 744 N N . ASP A 1 97 ? -7.865 -1.384 26.742 1.00 96.19 97 ASP A N 1
ATOM 745 C CA . ASP A 1 97 ? -8.468 -2.480 25.991 1.00 96.19 97 ASP A CA 1
ATOM 746 C C . ASP A 1 97 ? -7.532 -2.966 24.854 1.00 96.19 97 ASP A C 1
ATOM 748 O O . ASP A 1 97 ? -7.090 -2.162 24.023 1.00 96.19 97 ASP A O 1
ATOM 752 N N . PRO A 1 98 ? -7.204 -4.271 24.774 1.00 96.31 98 PRO A N 1
ATOM 753 C CA . PRO A 1 98 ? -6.276 -4.775 23.762 1.00 96.31 98 PRO A CA 1
ATOM 754 C C . PRO A 1 98 ? -6.756 -4.564 22.320 1.00 96.31 98 PRO A C 1
ATOM 756 O O . PRO A 1 98 ? -5.931 -4.323 21.432 1.00 96.31 98 PRO A O 1
ATOM 759 N N . HIS A 1 99 ? -8.070 -4.612 22.062 1.00 95.94 99 HIS A N 1
ATOM 760 C CA . HIS A 1 99 ? -8.618 -4.360 20.727 1.00 95.94 99 HIS A CA 1
ATOM 761 C C . HIS A 1 99 ? -8.434 -2.896 20.332 1.00 95.94 99 HIS A C 1
ATOM 763 O O . HIS A 1 99 ? -8.075 -2.613 19.181 1.00 95.94 99 HIS A O 1
ATOM 769 N N . ARG A 1 100 ? -8.588 -1.973 21.290 1.00 97.06 100 ARG A N 1
ATOM 770 C CA . ARG A 1 100 ? -8.270 -0.554 21.108 1.00 97.06 100 ARG A CA 1
ATOM 771 C C . ARG A 1 100 ? -6.807 -0.343 20.755 1.00 97.06 100 ARG A C 1
ATOM 773 O O . ARG A 1 100 ? -6.513 0.311 19.753 1.00 97.06 100 ARG A O 1
ATOM 780 N N . ILE A 1 101 ? -5.898 -0.896 21.559 1.00 98.19 101 ILE A N 1
ATOM 781 C CA . ILE A 1 101 ? -4.454 -0.713 21.374 1.00 98.19 101 ILE A CA 1
ATOM 782 C C . ILE A 1 101 ? -4.016 -1.281 20.021 1.00 98.19 101 ILE A C 1
ATOM 784 O O . ILE A 1 101 ? -3.370 -0.573 19.245 1.00 98.19 101 ILE A O 1
ATOM 788 N N . ARG A 1 102 ? -4.434 -2.510 19.683 1.00 97.38 102 ARG A N 1
ATOM 789 C CA . ARG A 1 102 ? -4.140 -3.144 18.385 1.00 97.38 102 ARG A CA 1
ATOM 790 C C . ARG A 1 102 ? -4.616 -2.270 17.230 1.00 97.38 102 ARG A C 1
ATOM 792 O O . ARG A 1 102 ? -3.860 -1.992 16.301 1.00 97.38 102 ARG A O 1
ATOM 799 N N . SER A 1 103 ? -5.856 -1.797 17.301 1.00 97.00 103 SER A N 1
ATOM 800 C CA . SER A 1 103 ? -6.446 -0.970 16.245 1.00 97.00 103 SER A CA 1
ATOM 801 C C . SER A 1 103 ? -5.761 0.387 16.120 1.00 97.00 103 SER A C 1
ATOM 803 O O . SER A 1 103 ? -5.594 0.888 15.011 1.00 97.00 103 SER A O 1
ATOM 805 N N . GLY A 1 104 ? -5.310 0.960 17.237 1.00 97.31 104 GLY A N 1
ATOM 806 C CA . GLY A 1 104 ? -4.511 2.181 17.265 1.00 97.31 104 GLY A CA 1
ATOM 807 C C . GLY A 1 104 ? -3.136 2.008 16.619 1.00 97.31 104 GLY A C 1
ATOM 808 O O . GLY A 1 104 ? -2.732 2.848 15.813 1.00 97.31 104 GLY A O 1
ATOM 809 N N . ILE A 1 105 ? -2.449 0.894 16.902 1.00 98.19 105 ILE A N 1
ATOM 810 C CA . ILE A 1 105 ? -1.179 0.527 16.256 1.00 98.19 105 ILE A CA 1
ATOM 811 C C . ILE A 1 105 ? -1.371 0.410 14.739 1.00 98.19 105 ILE A C 1
ATOM 813 O O . ILE A 1 105 ? -0.665 1.069 13.972 1.00 98.19 105 ILE A O 1
ATOM 817 N N . LEU A 1 106 ? -2.350 -0.384 14.294 1.00 96.81 106 LEU A N 1
ATOM 818 C CA . LEU A 1 106 ? -2.620 -0.591 12.867 1.00 96.81 106 LEU A CA 1
ATOM 819 C C . LEU A 1 106 ? -3.017 0.709 12.163 1.00 96.81 106 LEU A C 1
ATOM 821 O O . LEU A 1 106 ? -2.575 0.967 11.043 1.00 96.81 106 LEU A O 1
ATOM 825 N N . TYR A 1 107 ? -3.816 1.546 12.825 1.00 95.75 107 TYR A N 1
ATOM 826 C CA . TYR A 1 107 ? -4.211 2.852 12.316 1.00 95.75 107 TYR A CA 1
ATOM 827 C C . TYR A 1 107 ? -3.006 3.776 12.117 1.00 95.75 107 TYR A C 1
ATOM 829 O O . TYR A 1 107 ? -2.818 4.285 11.011 1.00 95.75 107 TYR A O 1
ATOM 837 N N . ASN A 1 108 ? -2.166 3.960 13.140 1.00 96.44 108 ASN A N 1
ATOM 838 C CA . ASN A 1 108 ? -1.001 4.842 13.038 1.00 96.44 108 ASN A CA 1
ATOM 839 C C . ASN A 1 108 ? 0.012 4.330 12.012 1.00 96.44 108 ASN A C 1
ATOM 841 O O . ASN A 1 108 ? 0.526 5.119 11.222 1.00 96.44 108 ASN A O 1
ATOM 845 N N . LEU A 1 109 ? 0.257 3.019 11.951 1.00 97.06 109 LEU A N 1
ATOM 846 C CA . LEU A 1 109 ? 1.151 2.461 10.935 1.00 97.06 109 LEU A CA 1
ATOM 847 C C . LEU A 1 109 ? 0.549 2.574 9.524 1.00 97.06 109 LEU A C 1
ATOM 849 O O . LEU A 1 109 ? 1.260 2.762 8.540 1.00 97.06 109 LEU A O 1
ATOM 853 N N . GLY A 1 110 ? -0.780 2.531 9.418 1.00 95.62 110 GLY A N 1
ATOM 854 C CA . GLY A 1 110 ? -1.505 2.867 8.197 1.00 95.62 110 GLY A CA 1
ATOM 855 C C . GLY A 1 110 ? -1.338 4.329 7.772 1.00 95.62 110 GLY A C 1
ATOM 856 O O . GLY A 1 110 ? -1.254 4.598 6.574 1.00 95.62 110 GLY A O 1
ATOM 857 N N . LEU A 1 111 ? -1.254 5.273 8.717 1.00 94.38 111 LEU A N 1
ATOM 858 C CA . LEU A 1 111 ? -0.956 6.678 8.414 1.00 94.38 111 LEU A CA 1
ATOM 859 C C . LEU A 1 111 ? 0.465 6.852 7.871 1.00 94.38 111 LEU A C 1
ATOM 861 O O . LEU A 1 111 ? 0.629 7.539 6.864 1.00 94.38 111 LEU A O 1
ATOM 865 N N . GLU A 1 112 ? 1.456 6.187 8.473 1.00 95.56 112 GLU A N 1
ATOM 866 C CA . GLU A 1 112 ? 2.831 6.138 7.948 1.00 95.56 112 GLU A CA 1
ATOM 867 C C . GLU A 1 112 ? 2.843 5.635 6.499 1.00 95.56 112 GLU A C 1
ATOM 869 O O . GLU A 1 112 ? 3.423 6.263 5.608 1.00 95.56 112 GLU A O 1
ATOM 874 N N . ALA A 1 113 ? 2.102 4.557 6.234 1.00 95.12 113 ALA A N 1
ATOM 875 C CA . ALA A 1 113 ? 1.993 3.999 4.895 1.00 95.12 113 ALA A CA 1
ATOM 876 C C . ALA A 1 113 ? 1.321 4.930 3.883 1.00 95.12 113 ALA A C 1
ATOM 878 O O . ALA A 1 113 ? 1.777 5.050 2.745 1.00 95.12 113 ALA A O 1
ATOM 879 N N . ASN A 1 114 ? 0.268 5.639 4.288 1.00 93.12 114 ASN A N 1
ATOM 880 C CA . ASN A 1 114 ? -0.369 6.651 3.443 1.00 93.12 114 ASN A CA 1
ATOM 881 C C . ASN A 1 114 ? 0.556 7.850 3.168 1.00 93.12 114 ASN A C 1
ATOM 883 O O . ASN A 1 114 ? 0.391 8.523 2.150 1.00 93.12 114 ASN A O 1
ATOM 887 N N . GLY A 1 115 ? 1.538 8.098 4.040 1.00 94.75 115 GLY A N 1
ATOM 888 C CA . GLY A 1 115 ? 2.629 9.049 3.820 1.00 94.75 115 GLY A CA 1
ATOM 889 C C . GLY A 1 115 ? 3.689 8.576 2.818 1.00 94.75 115 GLY A C 1
ATOM 890 O O . GLY A 1 115 ? 4.545 9.367 2.428 1.00 94.75 115 GLY A O 1
ATOM 891 N N . GLY A 1 116 ? 3.621 7.318 2.368 1.00 94.81 116 GLY A N 1
ATOM 892 C CA . GLY A 1 116 ? 4.557 6.707 1.422 1.00 94.81 116 GLY A CA 1
ATOM 893 C C . GLY A 1 116 ? 5.635 5.831 2.066 1.00 94.81 116 GLY A C 1
ATOM 894 O O . GLY A 1 116 ? 6.451 5.268 1.337 1.00 94.81 116 GLY A O 1
ATOM 895 N N . ASN A 1 117 ? 5.639 5.684 3.395 1.00 96.44 117 ASN A N 1
ATOM 896 C CA . ASN A 1 117 ? 6.588 4.821 4.098 1.00 96.44 117 ASN A CA 1
ATOM 897 C C . ASN A 1 117 ? 6.167 3.346 3.980 1.00 96.44 117 ASN A C 1
ATOM 899 O O . ASN A 1 117 ? 4.993 3.015 4.103 1.00 96.44 117 ASN A O 1
ATOM 903 N N . THR A 1 118 ? 7.100 2.419 3.765 1.00 96.00 118 THR A N 1
ATOM 904 C CA . THR A 1 118 ? 6.783 0.974 3.786 1.00 96.00 118 THR A CA 1
ATOM 905 C C . THR A 1 118 ? 6.882 0.373 5.189 1.00 96.00 118 THR A C 1
ATOM 907 O O . THR A 1 118 ? 6.233 -0.637 5.465 1.00 96.00 118 THR A O 1
ATOM 910 N N . TYR A 1 119 ? 7.628 1.031 6.078 1.00 97.31 119 TYR A N 1
ATOM 911 C CA . TYR A 1 119 ? 7.839 0.678 7.480 1.00 97.31 119 TYR A CA 1
ATOM 912 C C . TYR A 1 119 ? 7.965 1.924 8.359 1.00 97.31 119 TYR A C 1
ATOM 914 O O . TYR A 1 119 ? 8.177 3.031 7.865 1.00 97.31 119 TYR A O 1
ATOM 922 N N . ALA A 1 120 ? 7.913 1.724 9.672 1.00 97.88 120 ALA A N 1
ATOM 923 C CA . ALA A 1 120 ? 8.285 2.715 10.673 1.00 97.88 120 ALA A CA 1
ATOM 924 C C . ALA A 1 120 ? 9.453 2.208 11.531 1.00 97.88 120 ALA A C 1
ATOM 926 O O . ALA A 1 120 ? 9.627 1.004 11.714 1.00 97.88 120 ALA A O 1
ATOM 927 N N . LEU A 1 121 ? 10.244 3.124 12.093 1.00 98.00 121 LEU A N 1
ATOM 928 C CA . LEU A 1 121 ? 11.212 2.774 13.134 1.00 98.00 121 LEU A CA 1
ATOM 929 C C . LEU A 1 121 ? 10.449 2.424 14.414 1.00 98.00 121 LEU A C 1
ATOM 931 O O . LEU A 1 121 ? 9.699 3.258 14.928 1.00 98.00 121 LEU A O 1
ATOM 935 N N . ARG A 1 122 ? 10.652 1.212 14.940 1.00 97.69 122 ARG A N 1
ATOM 936 C CA . ARG A 1 122 ? 9.821 0.645 16.011 1.00 97.69 122 ARG A CA 1
ATOM 937 C C . ARG A 1 122 ? 9.768 1.538 17.248 1.00 97.69 122 ARG A C 1
ATOM 939 O O . ARG A 1 122 ? 8.684 1.896 17.693 1.00 97.69 122 ARG A O 1
ATOM 946 N N . LYS A 1 123 ? 10.923 1.941 17.783 1.00 97.06 123 LYS A N 1
ATOM 947 C CA . LYS A 1 123 ? 10.996 2.727 19.024 1.00 97.06 123 LYS A CA 1
ATOM 948 C C . LYS A 1 123 ? 10.227 4.062 18.960 1.00 97.06 123 LYS A C 1
ATOM 950 O O . LYS A 1 123 ? 9.303 4.229 19.756 1.00 97.06 123 LYS A O 1
ATOM 955 N N . PRO A 1 124 ? 10.536 5.000 18.040 1.00 97.69 124 PRO A N 1
ATOM 956 C CA . PRO A 1 124 ? 9.806 6.268 17.979 1.00 97.69 124 PRO A CA 1
ATOM 957 C C . PRO A 1 124 ? 8.323 6.071 17.628 1.00 97.69 124 PRO A C 1
ATOM 959 O O . PRO A 1 124 ? 7.477 6.795 18.153 1.00 97.69 124 PRO A O 1
ATOM 962 N N . PHE A 1 125 ? 7.991 5.066 16.808 1.00 98.31 125 PHE A N 1
ATOM 963 C CA . PHE A 1 125 ? 6.606 4.717 16.496 1.00 98.31 125 PHE A CA 1
ATOM 964 C C . PHE A 1 125 ? 5.821 4.284 17.744 1.00 98.31 125 PHE A C 1
ATOM 966 O O . PHE A 1 125 ? 4.723 4.794 17.990 1.00 98.31 125 PHE A O 1
ATOM 973 N N . CYS A 1 126 ? 6.382 3.383 18.555 1.00 98.38 126 CYS A N 1
ATOM 974 C CA . CYS A 1 126 ? 5.757 2.912 19.790 1.00 98.38 126 CYS A CA 1
ATOM 975 C C . CYS A 1 126 ? 5.592 4.052 20.804 1.00 98.38 126 CYS A C 1
ATOM 977 O O . CYS A 1 126 ? 4.511 4.224 21.359 1.00 98.38 126 CYS A O 1
ATOM 979 N N . GLU A 1 127 ? 6.619 4.887 20.998 1.00 98.31 127 GLU A N 1
ATOM 980 C CA . GLU A 1 127 ? 6.564 6.041 21.910 1.00 98.31 127 GLU A CA 1
ATOM 981 C C . GLU A 1 127 ? 5.511 7.081 21.490 1.00 98.31 127 GLU A C 1
ATOM 983 O O . GLU A 1 127 ? 4.853 7.699 22.332 1.00 98.31 127 GLU A O 1
ATOM 988 N N . GLN A 1 128 ? 5.350 7.327 20.188 1.00 98.06 128 GLN A N 1
ATOM 989 C CA . GLN A 1 128 ? 4.320 8.230 19.674 1.00 98.06 128 GLN A CA 1
ATOM 990 C C . GLN A 1 128 ? 2.921 7.620 19.794 1.00 98.06 128 GLN A C 1
ATOM 992 O O . GLN A 1 128 ? 1.986 8.309 20.207 1.00 98.06 128 GLN A O 1
ATOM 997 N N . THR A 1 129 ? 2.775 6.338 19.463 1.00 98.19 129 THR A N 1
ATOM 998 C CA . THR A 1 129 ? 1.480 5.651 19.489 1.00 98.19 129 THR A CA 1
ATOM 999 C C . THR A 1 129 ? 0.977 5.462 20.917 1.00 98.19 129 THR A C 1
ATOM 1001 O O . THR A 1 129 ? -0.189 5.740 21.173 1.00 98.19 129 THR A O 1
ATOM 1004 N N . ALA A 1 130 ? 1.848 5.113 21.869 1.00 98.38 130 ALA A N 1
ATOM 1005 C CA . ALA A 1 130 ? 1.488 4.997 23.283 1.00 98.38 130 ALA A CA 1
ATOM 1006 C C . ALA A 1 130 ? 0.952 6.329 23.833 1.00 98.38 130 ALA A C 1
ATOM 1008 O O . ALA A 1 130 ? -0.109 6.369 24.450 1.00 98.38 130 ALA A O 1
ATOM 1009 N N . ARG A 1 131 ? 1.626 7.445 23.509 1.00 97.94 131 ARG A N 1
ATOM 1010 C CA . ARG A 1 131 ? 1.172 8.799 23.873 1.00 97.94 131 ARG A CA 1
ATOM 1011 C C . ARG A 1 131 ? -0.165 9.171 23.240 1.00 97.94 131 ARG A C 1
ATOM 1013 O O . ARG A 1 131 ? -0.992 9.785 23.898 1.00 97.94 131 ARG A O 1
ATOM 1020 N N . MET A 1 132 ? -0.375 8.827 21.971 1.00 96.31 132 MET A N 1
ATOM 1021 C CA . MET A 1 132 ? -1.630 9.109 21.266 1.00 96.31 132 MET A CA 1
ATOM 1022 C C . MET A 1 132 ? -2.804 8.299 21.830 1.00 96.31 132 MET A C 1
ATOM 1024 O O . MET A 1 132 ? -3.929 8.793 21.872 1.00 96.31 132 MET A O 1
ATOM 1028 N N . LEU A 1 133 ? -2.537 7.070 22.269 1.00 96.69 133 LEU A N 1
ATOM 1029 C CA . LEU A 1 133 ? -3.536 6.186 22.854 1.00 96.69 133 LEU A CA 1
ATOM 1030 C C . LEU A 1 133 ? -3.736 6.402 24.357 1.00 96.69 133 LEU A C 1
ATOM 1032 O O . LEU A 1 133 ? -4.701 5.862 24.885 1.00 96.69 133 LEU A O 1
ATOM 1036 N N . ASP A 1 134 ? -2.892 7.194 25.016 1.00 96.62 134 ASP A N 1
ATOM 1037 C CA . ASP A 1 134 ? -2.900 7.380 26.472 1.00 96.62 134 ASP A CA 1
ATOM 1038 C C . ASP A 1 134 ? -2.761 6.045 27.233 1.00 96.62 134 ASP A C 1
ATOM 1040 O O . ASP A 1 134 ? -3.569 5.686 28.092 1.00 96.62 134 ASP A O 1
ATOM 1044 N N . VAL A 1 135 ? -1.740 5.270 26.848 1.00 98.12 135 VAL A N 1
ATOM 1045 C CA . VAL A 1 135 ? -1.347 3.997 27.477 1.00 98.12 135 VAL A CA 1
ATOM 1046 C C . VAL A 1 135 ? 0.156 3.977 27.740 1.00 98.12 135 VAL A C 1
ATOM 1048 O O . VAL A 1 135 ? 0.923 4.746 27.151 1.00 98.12 135 VAL A O 1
ATOM 1051 N N . SER A 1 136 ? 0.604 3.094 28.626 1.00 98.19 136 SER A N 1
ATOM 1052 C CA . SER A 1 136 ? 2.030 2.885 28.858 1.00 98.19 136 SER A CA 1
ATOM 1053 C C . SER A 1 136 ? 2.702 2.215 27.654 1.00 98.19 136 SER A C 1
ATOM 1055 O O . SER A 1 136 ? 2.075 1.502 26.866 1.00 98.19 136 SER A O 1
ATOM 1057 N N . LEU A 1 137 ? 4.018 2.412 27.519 1.00 98.12 137 LEU A N 1
ATOM 1058 C CA . LEU A 1 137 ? 4.797 1.731 26.481 1.00 98.12 137 LEU A CA 1
ATOM 1059 C C . LEU A 1 137 ? 4.734 0.204 26.644 1.00 98.12 137 LEU A C 1
ATOM 1061 O O . LEU A 1 137 ? 4.676 -0.502 25.647 1.00 98.12 137 LEU A O 1
ATOM 1065 N N . GLN A 1 138 ? 4.691 -0.289 27.885 1.00 97.94 138 GLN A N 1
ATOM 1066 C CA . GLN A 1 138 ? 4.611 -1.719 28.173 1.00 97.94 138 GLN A CA 1
ATOM 1067 C C . GLN A 1 138 ? 3.299 -2.333 27.660 1.00 97.94 138 GLN A C 1
ATOM 1069 O O . GLN A 1 138 ? 3.344 -3.326 26.940 1.00 97.94 138 GLN A O 1
ATOM 1074 N N . GLU A 1 139 ? 2.149 -1.721 27.960 1.00 98.19 139 GLU A N 1
ATOM 1075 C CA . GLU A 1 139 ? 0.839 -2.188 27.471 1.00 98.19 139 GLU A CA 1
ATOM 1076 C C . GLU A 1 139 ? 0.787 -2.199 25.938 1.00 98.19 139 GLU A C 1
ATOM 1078 O O . GLU A 1 139 ? 0.287 -3.143 25.325 1.00 98.19 139 GLU A O 1
ATOM 1083 N N . LEU A 1 140 ? 1.353 -1.167 25.301 1.00 98.56 140 LEU A N 1
ATOM 1084 C CA . LEU A 1 140 ? 1.450 -1.117 23.846 1.00 98.56 140 LEU A CA 1
ATOM 1085 C C . LEU A 1 140 ? 2.327 -2.243 23.295 1.00 98.56 140 LEU A C 1
ATOM 1087 O O . LEU A 1 140 ? 1.950 -2.876 22.310 1.00 98.56 140 LEU A O 1
ATOM 1091 N N . GLU A 1 141 ? 3.491 -2.489 23.896 1.00 97.75 141 GLU A N 1
ATOM 1092 C CA . GLU A 1 141 ? 4.418 -3.520 23.433 1.00 97.75 141 GLU A CA 1
ATOM 1093 C C . GLU A 1 141 ? 3.844 -4.931 23.584 1.00 97.75 141 GLU A C 1
ATOM 1095 O O . GLU A 1 141 ? 3.992 -5.735 22.667 1.00 97.75 141 GLU A O 1
ATOM 1100 N N . GLU A 1 142 ? 3.136 -5.233 24.673 1.00 98.00 142 GLU A N 1
ATOM 1101 C CA . GLU A 1 142 ? 2.462 -6.526 24.868 1.00 98.00 142 GLU A CA 1
ATOM 1102 C C . GLU A 1 142 ? 1.452 -6.819 23.742 1.00 98.00 142 GLU A C 1
ATOM 1104 O O . GLU A 1 142 ? 1.440 -7.910 23.152 1.00 98.00 142 GLU A O 1
ATOM 1109 N N . VAL A 1 143 ? 0.652 -5.817 23.367 1.00 98.31 143 VAL A N 1
ATOM 1110 C CA . VAL A 1 143 ? -0.300 -5.934 22.254 1.00 98.31 143 VAL A CA 1
ATOM 1111 C C . VAL A 1 143 ? 0.415 -5.968 20.902 1.00 98.31 143 VAL A C 1
ATOM 1113 O O . VAL A 1 143 ? 0.025 -6.739 20.024 1.00 98.31 143 VAL A O 1
ATOM 1116 N N . LEU A 1 144 ? 1.492 -5.196 20.733 1.00 98.12 144 LEU A N 1
ATOM 1117 C CA . LEU A 1 144 ? 2.322 -5.211 19.528 1.00 98.12 144 LEU A CA 1
ATOM 1118 C C . LEU A 1 144 ? 2.895 -6.608 19.260 1.00 98.12 144 LEU A C 1
ATOM 1120 O O . LEU A 1 144 ? 2.804 -7.097 18.135 1.00 98.12 144 LEU A O 1
ATOM 1124 N N . TYR A 1 145 ? 3.451 -7.265 20.282 1.00 97.56 145 TYR A N 1
ATOM 1125 C CA . TYR A 1 145 ? 3.964 -8.631 20.158 1.00 97.56 145 TYR A CA 1
ATOM 1126 C C . TYR A 1 145 ? 2.866 -9.604 19.734 1.00 97.56 145 TYR A C 1
ATOM 1128 O O . TYR A 1 145 ? 3.083 -10.428 18.847 1.00 97.56 145 TYR A O 1
ATOM 1136 N N . THR A 1 146 ? 1.672 -9.473 20.313 1.00 97.62 146 THR A N 1
ATOM 1137 C CA . THR A 1 146 ? 0.517 -10.297 19.938 1.00 97.62 146 THR A CA 1
ATOM 1138 C C . THR A 1 146 ? 0.126 -10.080 18.473 1.00 97.62 146 THR A C 1
ATOM 1140 O O . THR A 1 146 ? -0.052 -11.051 17.741 1.00 97.62 146 THR A O 1
ATOM 1143 N N . ALA A 1 147 ? 0.078 -8.828 18.010 1.00 97.12 147 ALA A N 1
ATOM 1144 C CA . ALA A 1 147 ? -0.237 -8.487 16.621 1.00 97.12 147 ALA A CA 1
ATOM 1145 C C . ALA A 1 147 ? 0.820 -8.998 15.620 1.00 97.12 147 ALA A C 1
ATOM 1147 O O . ALA A 1 147 ? 0.480 -9.403 14.508 1.00 97.12 147 ALA A O 1
ATOM 1148 N N . ILE A 1 148 ? 2.100 -9.033 16.013 1.00 97.50 148 ILE A N 1
ATOM 1149 C CA . ILE A 1 148 ? 3.168 -9.654 15.212 1.00 97.50 148 ILE A CA 1
ATOM 1150 C C . ILE A 1 148 ? 2.960 -11.173 15.127 1.00 97.50 148 ILE A C 1
ATOM 1152 O O . ILE A 1 148 ? 3.017 -11.743 14.040 1.00 97.50 148 ILE A O 1
ATOM 1156 N N . LEU A 1 149 ? 2.674 -11.838 16.253 1.00 96.75 149 LEU A N 1
ATOM 1157 C CA . LEU A 1 149 ? 2.432 -13.287 16.287 1.00 96.75 149 LEU A CA 1
ATOM 1158 C C . LEU A 1 149 ? 1.191 -13.700 15.483 1.00 96.75 149 LEU A C 1
ATOM 1160 O O . LEU A 1 149 ? 1.170 -14.784 14.901 1.00 96.75 149 LEU A O 1
ATOM 1164 N N . GLN A 1 150 ? 0.173 -12.841 15.437 1.00 95.19 150 GLN A N 1
ATOM 1165 C CA . GLN A 1 150 ? -1.050 -13.049 14.658 1.00 95.19 150 GLN A CA 1
ATOM 1166 C C . GLN A 1 150 ? -0.881 -12.732 13.162 1.00 95.19 150 GLN A C 1
ATOM 1168 O O . GLN A 1 150 ? -1.747 -13.089 12.366 1.00 95.19 150 GLN A O 1
ATOM 1173 N N . GLY A 1 151 ? 0.239 -12.121 12.761 1.00 94.94 151 GLY A N 1
ATOM 1174 C CA . GLY A 1 151 ? 0.537 -11.806 11.363 1.00 94.94 151 GLY A CA 1
ATOM 1175 C C . GLY A 1 151 ? -0.134 -10.536 10.839 1.00 94.94 151 GLY A C 1
ATOM 1176 O O . GLY A 1 151 ? -0.192 -10.343 9.627 1.00 94.94 151 GLY A O 1
ATOM 1177 N N . ASP A 1 152 ? -0.617 -9.657 11.719 1.00 93.81 152 ASP A N 1
ATOM 1178 C CA . ASP A 1 152 ? -1.100 -8.327 11.323 1.00 93.81 152 ASP A CA 1
ATOM 1179 C C . ASP A 1 152 ? 0.067 -7.387 10.988 1.00 93.81 152 ASP A C 1
ATOM 1181 O O . ASP A 1 152 ? -0.010 -6.507 10.121 1.00 93.81 152 ASP A O 1
ATOM 1185 N N . LEU A 1 153 ? 1.168 -7.587 11.711 1.00 97.50 153 LEU A N 1
ATOM 1186 C CA . LEU A 1 153 ? 2.380 -6.791 11.667 1.00 97.50 153 LEU A CA 1
ATOM 1187 C C . LEU A 1 153 ? 3.589 -7.685 11.430 1.00 97.50 153 LEU A C 1
ATOM 1189 O O . LEU A 1 153 ? 3.591 -8.866 11.770 1.00 97.50 153 LEU A O 1
ATOM 1193 N N . TYR A 1 154 ? 4.650 -7.087 10.905 1.00 97.56 154 TYR A N 1
ATOM 1194 C CA . TYR A 1 154 ? 5.945 -7.737 10.783 1.00 97.56 154 TYR A CA 1
ATOM 1195 C C . TYR A 1 154 ? 7.029 -6.848 11.387 1.00 97.56 154 TYR A C 1
ATOM 1197 O O . TYR A 1 154 ? 7.047 -5.642 11.143 1.00 97.56 154 TYR A O 1
ATOM 1205 N N . ALA A 1 155 ? 7.923 -7.440 12.175 1.00 96.94 155 ALA A N 1
ATOM 1206 C CA . ALA A 1 155 ? 9.088 -6.758 12.723 1.00 96.94 155 ALA A CA 1
ATOM 1207 C C . ALA A 1 155 ? 10.357 -7.291 12.056 1.00 96.94 155 ALA A C 1
ATOM 1209 O O . ALA A 1 155 ? 10.513 -8.502 11.909 1.00 96.94 155 ALA A O 1
ATOM 1210 N N . ASP A 1 156 ? 11.254 -6.388 11.671 1.00 95.94 156 ASP A N 1
ATOM 1211 C CA . ASP A 1 156 ? 12.530 -6.726 11.036 1.00 95.94 156 ASP A CA 1
ATOM 1212 C C . ASP A 1 156 ? 13.669 -5.881 11.618 1.00 95.94 156 ASP A C 1
ATOM 1214 O O . ASP A 1 156 ? 13.431 -4.906 12.336 1.00 95.94 156 ASP A O 1
ATOM 1218 N N . VAL A 1 157 ? 14.911 -6.238 11.297 1.00 96.19 157 VAL A N 1
ATOM 1219 C CA . VAL A 1 157 ? 16.100 -5.462 11.652 1.00 96.19 157 VAL A CA 1
ATOM 1220 C C . VAL A 1 157 ? 16.932 -5.205 10.404 1.00 96.19 157 VAL A C 1
ATOM 1222 O O . VAL A 1 157 ? 17.433 -6.135 9.777 1.00 96.19 157 VAL A O 1
ATOM 1225 N N . MET A 1 158 ? 17.141 -3.930 10.079 1.00 92.75 158 MET A N 1
ATOM 1226 C CA . MET A 1 158 ? 17.975 -3.505 8.952 1.00 92.75 158 MET A CA 1
ATOM 1227 C C . MET A 1 158 ? 19.020 -2.505 9.436 1.00 92.75 158 MET A C 1
ATOM 1229 O O . MET A 1 158 ? 18.680 -1.532 10.105 1.00 92.75 158 MET A O 1
ATOM 1233 N N . ASP A 1 159 ? 20.296 -2.763 9.137 1.00 93.75 159 ASP A N 1
ATOM 1234 C CA . ASP A 1 159 ? 21.434 -1.923 9.544 1.00 93.75 159 ASP A CA 1
ATOM 1235 C C . ASP A 1 1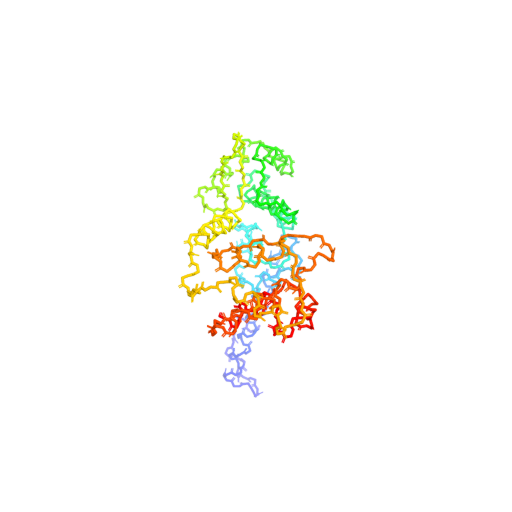59 ? 21.448 -1.566 11.048 1.00 93.75 159 ASP A C 1
ATOM 1237 O O . ASP A 1 159 ? 21.860 -0.482 11.458 1.00 93.75 159 ASP A O 1
ATOM 1241 N N . GLY A 1 160 ? 20.980 -2.495 11.892 1.00 94.00 160 GLY A N 1
ATOM 1242 C CA . GLY A 1 160 ? 20.895 -2.323 13.346 1.00 94.00 160 GLY A CA 1
ATOM 1243 C C . GLY A 1 160 ? 19.685 -1.519 13.841 1.00 94.00 160 GLY A C 1
ATOM 1244 O O . GLY A 1 160 ? 19.574 -1.290 15.044 1.00 94.00 160 GLY A O 1
ATOM 1245 N N . ALA A 1 161 ? 18.774 -1.108 12.956 1.00 95.69 161 ALA A N 1
ATOM 1246 C CA . ALA A 1 161 ? 17.523 -0.447 13.311 1.00 95.69 161 ALA A CA 1
ATOM 1247 C C . ALA A 1 161 ? 16.349 -1.436 13.318 1.00 95.69 161 ALA A C 1
ATOM 1249 O O . ALA A 1 161 ? 16.155 -2.182 12.360 1.00 95.69 161 ALA A O 1
ATOM 1250 N N . GLU A 1 162 ? 15.542 -1.407 14.381 1.00 97.62 162 GLU A N 1
ATOM 1251 C CA . GLU A 1 162 ? 14.299 -2.180 14.464 1.00 97.62 162 GLU A CA 1
ATOM 1252 C C . GLU A 1 162 ? 13.184 -1.499 13.669 1.00 97.62 162 GLU A C 1
ATOM 1254 O O . GLU A 1 162 ? 12.841 -0.333 13.905 1.00 97.62 162 GLU A O 1
ATOM 1259 N N . LEU A 1 163 ? 12.601 -2.249 12.743 1.00 97.81 163 LEU A N 1
ATOM 1260 C CA . LEU A 1 163 ? 11.568 -1.802 11.823 1.00 97.81 163 LEU A CA 1
ATOM 1261 C C . LEU A 1 163 ? 10.241 -2.484 12.145 1.00 97.81 163 LEU A C 1
ATOM 1263 O O . LEU A 1 163 ? 10.208 -3.639 12.571 1.00 97.81 163 LEU A O 1
ATOM 1267 N N . LEU A 1 164 ? 9.144 -1.779 11.891 1.00 98.19 164 LEU A N 1
ATOM 1268 C CA . LEU A 1 164 ? 7.789 -2.300 11.993 1.00 98.19 164 LEU A CA 1
ATOM 1269 C C . LEU A 1 164 ? 7.032 -2.049 10.689 1.00 98.19 164 LEU A C 1
ATOM 1271 O O . LEU A 1 164 ? 6.986 -0.925 10.191 1.00 98.19 164 LEU A O 1
ATOM 1275 N N . TYR A 1 165 ? 6.402 -3.092 10.169 1.00 98.12 165 TYR A N 1
ATOM 1276 C CA . TYR A 1 165 ? 5.639 -3.089 8.930 1.00 98.12 165 TYR A CA 1
ATOM 1277 C C . TYR A 1 165 ? 4.199 -3.515 9.197 1.00 98.12 165 TYR A C 1
ATOM 1279 O O . TYR A 1 165 ? 3.943 -4.381 10.033 1.00 98.12 165 TYR A O 1
ATOM 1287 N N . LEU A 1 166 ? 3.262 -2.993 8.403 1.00 97.12 166 LEU A N 1
ATOM 1288 C CA . LEU A 1 166 ? 2.031 -3.741 8.150 1.00 97.12 166 LEU A CA 1
ATOM 1289 C C . LEU A 1 166 ? 2.408 -4.971 7.322 1.00 97.12 166 LEU A C 1
ATOM 1291 O O . LEU A 1 166 ? 3.100 -4.826 6.307 1.00 97.12 166 LEU A O 1
ATOM 1295 N N . ASP A 1 167 ? 1.922 -6.155 7.701 1.00 95.44 167 ASP A N 1
ATOM 1296 C CA . ASP A 1 167 ? 2.303 -7.426 7.063 1.00 95.44 167 ASP A CA 1
ATOM 1297 C C . ASP A 1 167 ? 2.172 -7.369 5.528 1.00 95.44 167 ASP A C 1
ATOM 1299 O O . ASP A 1 167 ? 3.088 -7.746 4.791 1.00 95.44 167 ASP A O 1
ATOM 1303 N N . ARG A 1 168 ? 1.085 -6.769 5.021 1.00 95.06 168 ARG A N 1
ATOM 1304 C CA . ARG A 1 168 ? 0.852 -6.613 3.576 1.00 95.06 168 ARG A CA 1
ATOM 1305 C C . ARG A 1 168 ? 1.974 -5.877 2.837 1.00 95.06 168 ARG A C 1
ATOM 1307 O O . ARG A 1 168 ? 2.256 -6.229 1.689 1.00 95.06 168 ARG A O 1
ATOM 1314 N N . PHE A 1 169 ? 2.592 -4.869 3.458 1.00 96.69 169 PHE A N 1
ATOM 1315 C CA . PHE A 1 169 ? 3.655 -4.074 2.839 1.00 96.69 169 PHE A CA 1
ATOM 1316 C C . PHE A 1 169 ? 4.997 -4.785 2.924 1.00 96.69 169 PHE A C 1
ATOM 1318 O O . PHE A 1 169 ? 5.693 -4.833 1.913 1.00 96.69 169 PHE A O 1
ATOM 1325 N N . TYR A 1 170 ? 5.293 -5.440 4.049 1.00 96.62 170 TYR A N 1
ATOM 1326 C CA . TYR A 1 170 ? 6.456 -6.321 4.144 1.00 96.62 170 TYR A CA 1
ATOM 1327 C C . TYR A 1 170 ? 6.414 -7.410 3.065 1.00 96.62 170 TYR A C 1
ATOM 1329 O O . TYR A 1 170 ? 7.330 -7.547 2.254 1.00 96.62 170 TYR A O 1
ATOM 1337 N N . ARG A 1 171 ? 5.293 -8.138 2.958 1.00 96.12 171 ARG A N 1
ATOM 1338 C CA . ARG A 1 171 ? 5.137 -9.169 1.922 1.00 96.12 171 ARG A CA 1
ATOM 1339 C C . ARG A 1 171 ? 5.210 -8.596 0.512 1.00 96.12 171 ARG A C 1
ATOM 1341 O O . ARG A 1 171 ? 5.706 -9.273 -0.387 1.00 96.12 171 ARG A O 1
ATOM 1348 N N . ALA A 1 172 ? 4.685 -7.393 0.282 1.00 96.69 172 ALA A N 1
ATOM 1349 C CA . ALA A 1 172 ? 4.800 -6.739 -1.017 1.00 96.69 172 ALA A CA 1
ATOM 1350 C C . ALA A 1 172 ? 6.265 -6.436 -1.363 1.00 96.69 172 ALA A C 1
ATOM 1352 O O . ALA A 1 172 ? 6.689 -6.764 -2.469 1.00 96.69 172 ALA A O 1
ATOM 1353 N N . GLU A 1 173 ? 7.037 -5.897 -0.419 1.00 96.00 173 GLU A N 1
ATOM 1354 C CA . GLU A 1 173 ? 8.462 -5.599 -0.583 1.00 96.00 173 GLU A CA 1
ATOM 1355 C C . GLU A 1 173 ? 9.271 -6.868 -0.887 1.00 96.00 173 GLU A C 1
ATOM 1357 O O . GLU A 1 173 ? 9.965 -6.925 -1.904 1.00 96.00 173 GLU A O 1
ATOM 1362 N N . GLN A 1 174 ? 9.076 -7.936 -0.105 1.00 95.62 174 GLN A N 1
ATOM 1363 C CA . GLN A 1 174 ? 9.732 -9.230 -0.335 1.00 95.62 174 GLN A CA 1
ATOM 1364 C C . GLN A 1 174 ? 9.378 -9.828 -1.705 1.00 95.62 174 GLN A C 1
ATOM 1366 O O . GLN A 1 174 ? 10.247 -10.332 -2.423 1.00 95.62 174 GLN A O 1
ATOM 1371 N N . ARG A 1 175 ? 8.106 -9.742 -2.121 1.00 97.38 175 ARG A N 1
ATOM 1372 C CA . ARG A 1 175 ? 7.681 -10.202 -3.454 1.00 97.38 175 ARG A CA 1
ATOM 1373 C C . ARG A 1 175 ? 8.323 -9.387 -4.571 1.00 97.38 175 ARG A C 1
ATOM 1375 O O . ARG A 1 175 ? 8.753 -9.980 -5.558 1.00 97.38 175 ARG A O 1
ATOM 1382 N N . VAL A 1 176 ? 8.382 -8.062 -4.438 1.00 97.00 176 VAL A N 1
ATOM 1383 C CA . VAL A 1 176 ? 9.019 -7.188 -5.434 1.00 97.00 176 VAL A CA 1
ATOM 1384 C C . VAL A 1 176 ? 10.508 -7.506 -5.528 1.00 97.00 176 VAL A C 1
ATOM 1386 O O . VAL A 1 176 ? 10.987 -7.762 -6.630 1.00 97.00 176 VAL A O 1
ATOM 1389 N N . ALA A 1 177 ? 11.219 -7.585 -4.403 1.00 96.25 177 ALA A N 1
ATOM 1390 C CA . ALA A 1 177 ? 12.640 -7.926 -4.374 1.00 96.25 177 ALA A CA 1
ATOM 1391 C C . ALA A 1 177 ? 12.912 -9.298 -5.015 1.00 96.25 177 ALA A C 1
ATOM 1393 O O . ALA A 1 177 ? 13.749 -9.417 -5.913 1.00 96.25 177 ALA A O 1
ATOM 1394 N N . GLY A 1 178 ? 12.137 -10.320 -4.636 1.00 96.88 178 GLY A N 1
ATOM 1395 C CA . GLY A 1 178 ? 12.248 -11.659 -5.212 1.00 96.88 178 GLY A CA 1
ATOM 1396 C C . GLY A 1 178 ? 11.973 -11.689 -6.718 1.00 96.88 178 GLY A C 1
ATOM 1397 O O . GLY A 1 178 ? 12.707 -12.331 -7.469 1.00 96.88 178 GLY A O 1
ATOM 1398 N N . LYS A 1 179 ? 10.955 -10.959 -7.195 1.00 96.00 179 LYS A N 1
ATOM 1399 C CA . LYS A 1 179 ? 10.648 -10.854 -8.631 1.00 96.00 179 LYS A CA 1
ATOM 1400 C C . LYS A 1 179 ? 11.721 -10.095 -9.402 1.00 96.00 179 LYS A C 1
ATOM 1402 O O . LYS A 1 179 ? 12.079 -10.523 -10.495 1.00 96.00 179 LYS A O 1
ATOM 1407 N N . MET A 1 180 ? 12.269 -9.025 -8.834 1.00 95.19 180 MET A N 1
ATOM 1408 C CA . MET A 1 180 ? 13.378 -8.285 -9.436 1.00 95.19 180 MET A CA 1
ATOM 1409 C C . MET A 1 180 ? 14.619 -9.164 -9.586 1.00 95.19 180 MET A C 1
ATOM 1411 O O . MET A 1 180 ? 15.236 -9.153 -10.648 1.00 95.19 180 MET A O 1
ATOM 1415 N N . LEU A 1 181 ? 14.941 -9.984 -8.580 1.00 94.31 181 LEU A N 1
ATOM 1416 C CA . LEU A 1 181 ? 16.048 -10.939 -8.660 1.00 94.31 181 LEU A CA 1
ATOM 1417 C C . LEU A 1 181 ? 15.796 -12.024 -9.719 1.00 94.31 181 LEU A C 1
ATOM 1419 O O . LEU A 1 181 ? 16.687 -12.342 -10.503 1.00 94.31 181 LEU A O 1
ATOM 1423 N N . GLN A 1 182 ? 14.569 -12.555 -9.785 1.00 93.56 182 GLN A N 1
ATOM 1424 C CA . GLN A 1 182 ? 14.170 -13.509 -10.825 1.00 93.56 182 GLN A CA 1
ATOM 1425 C C . GLN A 1 182 ? 14.342 -12.918 -12.229 1.00 93.56 182 GLN A C 1
ATOM 1427 O O . GLN A 1 182 ? 14.920 -13.572 -13.092 1.00 93.56 182 GLN A O 1
ATOM 1432 N N . LEU A 1 183 ? 13.886 -11.682 -12.455 1.00 92.31 183 LEU A N 1
ATOM 1433 C CA . LEU A 1 183 ? 14.038 -10.995 -13.740 1.00 92.31 183 LEU A CA 1
ATOM 1434 C C . LEU A 1 183 ? 15.502 -10.676 -14.060 1.00 92.31 183 LEU A C 1
ATOM 1436 O O . LEU A 1 183 ? 15.912 -10.808 -15.207 1.00 92.31 183 LEU A O 1
ATOM 1440 N N . ALA A 1 184 ? 16.301 -10.288 -13.065 1.00 90.00 184 ALA A N 1
ATOM 1441 C CA . ALA A 1 184 ? 17.721 -10.000 -13.255 1.00 90.00 184 ALA A CA 1
ATOM 1442 C C . ALA A 1 184 ? 18.516 -11.242 -13.688 1.00 90.00 184 ALA A C 1
ATOM 1444 O O . ALA A 1 184 ? 19.448 -11.127 -14.479 1.00 90.00 184 ALA A O 1
ATOM 1445 N N . HIS A 1 185 ? 18.136 -12.426 -13.202 1.00 87.94 185 HIS A N 1
ATOM 1446 C CA . HIS A 1 185 ? 18.764 -13.694 -13.589 1.00 87.94 185 HIS A CA 1
ATOM 1447 C C . HIS A 1 185 ? 18.120 -14.351 -14.817 1.00 87.94 185 HIS A C 1
ATOM 1449 O O . HIS A 1 185 ? 18.713 -15.252 -15.412 1.00 87.94 185 HIS A O 1
ATOM 1455 N N . ALA A 1 186 ? 16.926 -13.913 -15.219 1.00 82.38 186 ALA A N 1
ATOM 1456 C CA . ALA A 1 186 ? 16.300 -14.345 -16.457 1.00 82.38 186 ALA A CA 1
ATOM 1457 C C . ALA A 1 186 ? 17.039 -13.704 -17.642 1.00 82.38 186 ALA A C 1
ATOM 1459 O O . ALA A 1 186 ? 16.778 -12.567 -18.028 1.00 82.38 186 ALA A O 1
ATOM 1460 N N . GLY A 1 187 ? 17.999 -14.422 -18.224 1.00 67.75 187 GLY A N 1
ATOM 1461 C CA . GLY A 1 187 ? 18.603 -14.003 -19.488 1.00 67.75 187 GLY A CA 1
ATOM 1462 C C . GLY A 1 187 ? 17.547 -13.929 -20.598 1.00 67.75 187 GLY A C 1
ATOM 1463 O O . GLY A 1 187 ? 16.686 -14.804 -20.700 1.00 67.75 187 GLY A O 1
ATOM 1464 N N . LEU A 1 188 ? 17.626 -12.910 -21.458 1.00 67.44 188 LEU A N 1
ATOM 1465 C CA . LEU A 1 188 ? 16.844 -12.836 -22.698 1.00 67.44 188 LEU A CA 1
ATOM 1466 C C . LEU A 1 188 ? 17.423 -13.833 -23.714 1.00 67.44 188 LEU A C 1
ATOM 1468 O O . LEU A 1 188 ? 18.196 -13.481 -24.599 1.00 67.44 188 LEU A O 1
ATOM 1472 N N . SER A 1 189 ? 17.057 -15.107 -23.576 1.00 60.03 189 SER A N 1
ATOM 1473 C CA . SER A 1 189 ? 17.555 -16.212 -24.413 1.00 60.03 189 SER A CA 1
ATOM 1474 C C . SER A 1 189 ? 17.027 -16.204 -25.854 1.00 60.03 189 SER A C 1
ATOM 1476 O O . SER A 1 189 ? 17.464 -17.011 -26.671 1.00 60.03 189 SER A O 1
ATOM 1478 N N . HIS A 1 190 ? 16.092 -15.308 -26.185 1.00 63.09 190 HIS A N 1
ATOM 1479 C CA . HIS A 1 190 ? 15.366 -15.331 -27.458 1.00 63.09 190 HIS A CA 1
ATOM 1480 C C . HIS A 1 190 ? 15.975 -14.464 -28.568 1.00 63.09 190 HIS A C 1
ATOM 1482 O O . HIS A 1 190 ? 15.643 -14.666 -29.733 1.00 63.09 190 HIS A O 1
ATOM 1488 N N . LEU A 1 191 ? 16.871 -13.524 -28.248 1.00 71.94 191 LEU A N 1
ATOM 1489 C CA . LEU A 1 191 ? 17.568 -12.713 -29.250 1.00 71.94 191 LEU A CA 1
ATOM 1490 C C . LEU A 1 191 ? 18.975 -13.263 -29.477 1.00 71.94 191 LEU A C 1
ATOM 1492 O O . LEU A 1 191 ? 19.944 -12.839 -28.852 1.00 71.94 191 LEU A O 1
ATOM 1496 N N . THR A 1 192 ? 19.092 -14.223 -30.388 1.00 68.50 192 THR A N 1
ATOM 1497 C CA . THR A 1 192 ? 20.387 -14.748 -30.834 1.00 68.50 192 THR A CA 1
ATOM 1498 C C . THR A 1 192 ? 20.858 -13.986 -32.075 1.00 68.50 192 THR A C 1
ATOM 1500 O O . THR A 1 192 ? 20.149 -13.979 -33.080 1.00 68.50 192 THR A O 1
ATOM 1503 N N . GLY A 1 193 ? 22.045 -13.367 -32.048 1.00 78.81 193 GLY A N 1
ATOM 1504 C CA . GLY A 1 193 ? 22.652 -12.759 -33.242 1.00 78.81 193 GLY A CA 1
ATOM 1505 C C . GLY A 1 193 ? 23.447 -11.471 -33.003 1.00 78.81 193 GLY A C 1
ATOM 1506 O O . GLY A 1 193 ? 23.770 -11.116 -31.872 1.00 78.81 193 GLY A O 1
ATOM 1507 N N . ASP A 1 194 ? 23.768 -10.772 -34.099 1.00 88.38 194 ASP A N 1
ATOM 1508 C CA . ASP A 1 194 ? 24.487 -9.488 -34.104 1.00 88.38 194 ASP A CA 1
ATOM 1509 C C . ASP A 1 194 ? 23.567 -8.336 -33.658 1.00 88.38 194 ASP A C 1
ATOM 1511 O O . ASP A 1 194 ? 22.926 -7.670 -34.478 1.00 88.38 194 ASP A O 1
ATOM 1515 N N . LEU A 1 195 ? 23.496 -8.108 -32.342 1.00 89.75 195 LEU A N 1
ATOM 1516 C CA . LEU A 1 195 ? 22.709 -7.022 -31.744 1.00 89.75 195 LEU A CA 1
ATOM 1517 C C . LEU A 1 195 ? 23.152 -5.640 -32.246 1.00 89.75 195 LEU A C 1
ATOM 1519 O O . LEU A 1 195 ? 22.315 -4.765 -32.466 1.00 89.75 195 LEU A O 1
ATOM 1523 N N . GLU A 1 196 ? 24.449 -5.430 -32.477 1.00 91.31 196 GLU A N 1
ATOM 1524 C CA . GLU A 1 196 ? 24.932 -4.163 -33.029 1.00 91.31 196 GLU A CA 1
ATOM 1525 C C . GLU A 1 196 ? 24.466 -3.967 -34.473 1.00 91.31 196 GLU A C 1
ATOM 1527 O O . GLU A 1 196 ? 24.104 -2.859 -34.868 1.00 91.31 196 GLU A O 1
ATOM 1532 N N . GLY A 1 197 ? 24.435 -5.045 -35.257 1.00 93.31 197 GLY A N 1
ATOM 1533 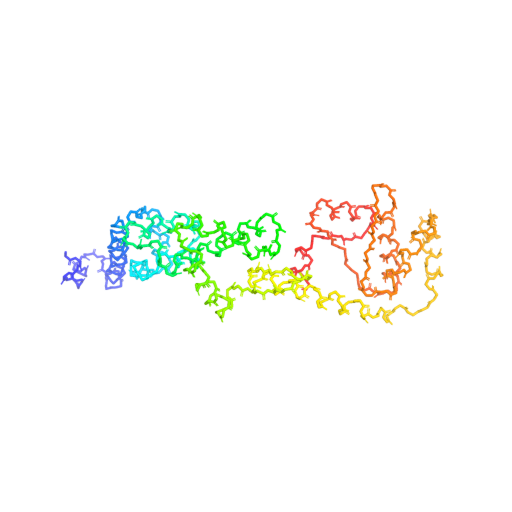C CA . GLY A 1 197 ? 23.865 -5.067 -36.599 1.00 93.31 197 GLY A CA 1
ATOM 1534 C C . GLY A 1 197 ? 22.384 -4.714 -36.606 1.00 93.31 197 GLY A C 1
ATOM 1535 O O . GLY A 1 197 ? 21.954 -3.929 -37.451 1.00 93.31 197 GLY A O 1
ATOM 1536 N N . MET A 1 198 ? 21.612 -5.220 -35.641 1.00 93.31 198 MET A N 1
ATOM 1537 C CA . MET A 1 198 ? 20.202 -4.847 -35.476 1.00 93.31 198 MET A CA 1
ATOM 1538 C C . MET A 1 198 ? 20.041 -3.355 -35.160 1.00 93.31 198 MET A C 1
ATOM 1540 O O . MET A 1 198 ? 19.187 -2.698 -35.753 1.00 93.31 198 MET A O 1
ATOM 1544 N N . ILE A 1 199 ? 20.894 -2.795 -34.294 1.00 94.81 199 ILE A N 1
ATOM 1545 C CA . ILE A 1 199 ? 20.894 -1.354 -33.993 1.00 94.81 199 ILE A CA 1
ATOM 1546 C C . ILE A 1 199 ? 21.243 -0.535 -35.244 1.00 94.81 199 ILE A C 1
ATOM 1548 O O . ILE A 1 199 ? 20.557 0.442 -35.528 1.00 94.81 199 ILE A O 1
ATOM 1552 N N . ARG A 1 200 ? 22.258 -0.942 -36.023 1.00 95.06 200 ARG A N 1
ATOM 1553 C CA . ARG A 1 200 ? 22.643 -0.261 -37.277 1.00 95.06 200 ARG A CA 1
ATOM 1554 C C . ARG A 1 200 ? 21.517 -0.267 -38.314 1.00 95.06 200 ARG A C 1
ATOM 1556 O O . ARG A 1 200 ? 21.301 0.743 -38.983 1.00 95.06 200 ARG A O 1
ATOM 1563 N N . ARG A 1 201 ? 20.798 -1.389 -38.447 1.00 94.25 201 ARG A N 1
ATOM 1564 C CA . ARG A 1 201 ? 19.614 -1.476 -39.318 1.00 94.25 201 ARG A CA 1
ATOM 1565 C C . ARG A 1 201 ? 18.536 -0.503 -38.859 1.00 94.25 201 ARG A C 1
ATOM 1567 O O . ARG A 1 201 ? 18.098 0.309 -39.657 1.00 94.25 201 ARG A O 1
ATOM 1574 N N . MET A 1 202 ? 18.217 -0.499 -37.565 1.00 94.62 202 MET A N 1
ATOM 1575 C CA . MET A 1 202 ? 17.242 0.436 -36.997 1.00 94.62 202 MET A CA 1
ATOM 1576 C C . MET A 1 202 ? 17.631 1.905 -37.235 1.00 94.62 202 MET A C 1
ATOM 1578 O O . MET A 1 202 ? 16.788 2.681 -37.669 1.00 94.62 202 MET A O 1
ATOM 1582 N N . GLU A 1 203 ? 18.901 2.283 -37.033 1.00 95.75 203 GLU A N 1
ATOM 1583 C CA . GLU A 1 203 ? 19.404 3.634 -37.351 1.00 95.75 203 GLU A CA 1
ATOM 1584 C C . GLU A 1 203 ? 19.175 4.012 -38.823 1.00 95.75 203 GLU A C 1
ATOM 1586 O O . GLU A 1 203 ? 18.779 5.139 -39.112 1.00 95.75 203 GLU A O 1
ATOM 1591 N N . THR A 1 204 ? 19.381 3.061 -39.739 1.00 96.19 204 THR A N 1
ATOM 1592 C CA . THR A 1 204 ? 19.186 3.261 -41.184 1.00 96.19 204 THR A CA 1
ATOM 1593 C C . THR A 1 204 ? 17.703 3.386 -41.536 1.00 96.19 204 THR A C 1
ATOM 1595 O O . THR A 1 204 ? 17.309 4.330 -42.212 1.00 96.19 204 THR A O 1
ATOM 1598 N N . ASP A 1 205 ? 16.870 2.470 -41.041 1.00 94.38 205 ASP A N 1
ATOM 1599 C CA . ASP A 1 205 ? 15.440 2.403 -41.361 1.00 94.38 205 ASP A CA 1
ATOM 1600 C C . ASP A 1 205 ? 14.651 3.585 -40.772 1.00 94.38 205 ASP A C 1
ATOM 1602 O O . ASP A 1 205 ? 13.614 3.982 -41.305 1.00 94.38 205 ASP A O 1
ATOM 1606 N N . ARG A 1 206 ? 15.132 4.146 -39.656 1.00 90.69 206 ARG A N 1
ATOM 1607 C CA . ARG A 1 206 ? 14.543 5.316 -38.991 1.00 90.69 206 ARG A CA 1
ATOM 1608 C C . ARG A 1 206 ? 15.181 6.646 -39.386 1.00 90.69 206 ARG A C 1
ATOM 1610 O O . ARG A 1 206 ? 14.677 7.673 -38.943 1.00 90.69 206 ARG A O 1
ATOM 1617 N N . ASP A 1 207 ? 16.252 6.633 -40.178 1.00 94.62 207 ASP A N 1
ATOM 1618 C CA . ASP A 1 207 ? 17.051 7.817 -40.520 1.00 94.62 207 ASP A CA 1
ATOM 1619 C C . ASP A 1 207 ? 17.483 8.621 -39.273 1.00 94.62 207 ASP A C 1
ATOM 1621 O O . ASP A 1 207 ? 17.272 9.829 -39.151 1.00 94.62 207 ASP A O 1
ATOM 1625 N N . ILE A 1 208 ? 18.057 7.922 -38.283 1.00 93.62 208 ILE A N 1
ATOM 1626 C CA . ILE A 1 208 ? 18.541 8.522 -37.029 1.00 93.62 208 ILE A CA 1
ATOM 1627 C C . ILE A 1 208 ? 19.975 8.104 -36.710 1.00 93.62 208 ILE A C 1
ATOM 1629 O O . ILE A 1 208 ? 20.418 7.005 -37.033 1.00 93.62 208 ILE A O 1
ATOM 1633 N N . GLN A 1 209 ? 20.685 8.951 -35.961 1.00 94.19 209 GLN A N 1
ATOM 1634 C CA . GLN A 1 209 ? 21.944 8.585 -35.311 1.00 94.19 209 GLN A CA 1
ATOM 1635 C C . GLN A 1 209 ? 21.784 8.547 -33.796 1.00 94.19 209 GLN A C 1
ATOM 1637 O O . GLN A 1 209 ? 21.461 9.549 -33.154 1.00 94.19 209 GLN A O 1
ATOM 1642 N N . LEU A 1 210 ? 22.068 7.389 -33.207 1.00 94.69 210 LEU A N 1
ATOM 1643 C CA . LEU A 1 210 ? 22.068 7.211 -31.764 1.00 94.69 210 LEU A CA 1
ATOM 1644 C C . LEU A 1 210 ? 23.427 7.586 -31.170 1.00 94.69 210 LEU A C 1
ATOM 1646 O O . LEU A 1 210 ? 24.491 7.183 -31.646 1.00 94.69 210 LEU A O 1
ATOM 1650 N N . SER A 1 211 ? 23.400 8.284 -30.038 1.00 94.38 211 SER A N 1
ATOM 1651 C CA . SER A 1 211 ? 24.599 8.487 -29.225 1.00 94.38 211 SER A CA 1
ATOM 1652 C C . SER A 1 211 ? 25.119 7.163 -28.650 1.00 94.38 211 SER A C 1
ATOM 1654 O O . SER A 1 211 ? 24.364 6.214 -28.432 1.00 94.38 211 SER A O 1
ATOM 1656 N N . LYS A 1 212 ? 26.409 7.122 -28.288 1.00 94.06 212 LYS A N 1
ATOM 1657 C CA . LYS A 1 212 ? 27.025 5.953 -27.628 1.00 94.06 212 LYS A CA 1
ATOM 1658 C C . LYS A 1 212 ? 26.238 5.487 -26.392 1.00 94.06 212 LYS A C 1
ATOM 1660 O O . LYS A 1 212 ? 26.054 4.292 -26.201 1.00 94.06 212 LYS A O 1
ATOM 1665 N N . LYS A 1 213 ? 25.723 6.425 -25.583 1.00 93.62 213 LYS A N 1
ATOM 1666 C CA . LYS A 1 213 ? 24.920 6.110 -24.387 1.00 93.62 213 LYS A CA 1
ATOM 1667 C C . LYS A 1 213 ? 23.558 5.503 -24.730 1.00 93.62 213 LYS A C 1
ATOM 1669 O O . LYS A 1 213 ? 23.121 4.593 -24.037 1.00 93.62 213 LYS A O 1
ATOM 1674 N N . GLN A 1 214 ? 22.900 5.973 -25.791 1.00 94.88 214 GLN A N 1
ATOM 1675 C CA . GLN A 1 214 ? 21.638 5.382 -26.253 1.00 94.88 214 GLN A CA 1
ATOM 1676 C C . GLN A 1 214 ? 21.859 3.968 -26.798 1.00 94.88 214 GLN A C 1
ATOM 1678 O O . GLN A 1 214 ? 21.110 3.069 -26.433 1.00 94.88 214 GLN A O 1
ATOM 1683 N N . LYS A 1 215 ? 22.920 3.749 -27.592 1.00 95.31 215 LYS A N 1
ATOM 1684 C CA . LYS A 1 215 ? 23.297 2.407 -28.074 1.00 95.31 215 LYS A CA 1
ATOM 1685 C C . LYS A 1 215 ? 23.560 1.450 -26.916 1.00 95.31 215 LYS A C 1
ATOM 1687 O O . LYS A 1 215 ? 23.030 0.345 -26.916 1.00 95.31 215 LYS A O 1
ATOM 1692 N N . GLN A 1 216 ? 24.301 1.904 -25.904 1.00 93.94 216 GLN A N 1
ATOM 1693 C CA . GLN A 1 216 ? 24.545 1.119 -24.696 1.00 93.94 216 GLN A CA 1
ATOM 1694 C C . GLN A 1 216 ? 23.242 0.777 -23.962 1.00 93.94 216 GLN A C 1
ATOM 1696 O O . GLN A 1 216 ? 23.057 -0.369 -23.574 1.00 93.94 216 GLN A O 1
ATOM 1701 N N . ALA A 1 217 ? 22.326 1.738 -23.799 1.00 94.81 217 ALA A N 1
ATOM 1702 C CA . ALA A 1 217 ? 21.041 1.497 -23.143 1.00 94.81 217 ALA A CA 1
ATOM 1703 C C . ALA A 1 217 ? 20.192 0.456 -23.893 1.00 94.81 217 ALA A C 1
ATOM 1705 O O . ALA A 1 217 ? 19.632 -0.440 -23.265 1.00 94.81 217 ALA A O 1
ATOM 1706 N N . ILE A 1 218 ? 20.147 0.538 -25.228 1.00 94.56 218 ILE A N 1
ATOM 1707 C CA . ILE A 1 218 ? 19.456 -0.446 -26.073 1.00 94.56 218 ILE A CA 1
ATOM 1708 C C . ILE A 1 218 ? 20.111 -1.819 -25.907 1.00 94.56 218 ILE A C 1
ATOM 1710 O O . ILE A 1 218 ? 19.425 -2.772 -25.553 1.00 94.56 218 ILE A O 1
ATOM 1714 N N . LEU A 1 219 ? 21.433 -1.920 -26.069 1.00 92.44 219 LEU A N 1
ATOM 1715 C CA . LEU A 1 219 ? 22.157 -3.186 -25.943 1.00 92.44 219 LEU A CA 1
ATOM 1716 C C . LEU A 1 219 ? 21.931 -3.840 -24.571 1.00 92.44 219 LEU A C 1
ATOM 1718 O O . LEU A 1 219 ? 21.559 -5.008 -24.500 1.00 92.44 219 LEU A O 1
ATOM 1722 N N . THR A 1 220 ? 22.069 -3.071 -23.488 1.00 91.75 220 THR A N 1
ATOM 1723 C CA . THR A 1 220 ? 21.826 -3.554 -22.124 1.00 91.75 220 THR A CA 1
ATOM 1724 C C . THR A 1 220 ? 20.384 -4.034 -21.946 1.00 91.75 220 THR A C 1
ATOM 1726 O O . THR A 1 220 ? 20.179 -5.084 -21.341 1.00 91.75 220 THR A O 1
ATOM 1729 N N . SER A 1 221 ? 19.390 -3.334 -22.499 1.00 92.44 221 SER A N 1
ATOM 1730 C CA . SER A 1 221 ? 17.984 -3.758 -22.405 1.00 92.44 221 SER A CA 1
ATOM 1731 C C . SER A 1 221 ? 17.678 -5.062 -23.151 1.00 92.44 221 SER A C 1
ATOM 1733 O O . SER A 1 221 ? 16.806 -5.808 -22.726 1.00 92.44 221 SER A O 1
ATOM 1735 N N . LEU A 1 222 ? 18.411 -5.358 -24.230 1.00 90.31 222 LEU A N 1
ATOM 1736 C CA . LEU A 1 222 ? 18.231 -6.581 -25.020 1.00 90.31 222 LEU A CA 1
ATOM 1737 C C . LEU A 1 222 ? 18.959 -7.792 -24.412 1.00 90.31 222 LEU A C 1
ATOM 1739 O O . LEU A 1 222 ? 18.666 -8.924 -24.783 1.00 90.31 222 LEU A O 1
ATOM 1743 N N . GLN A 1 223 ? 19.901 -7.564 -23.491 1.00 87.81 223 GLN A N 1
ATOM 1744 C CA . GLN A 1 223 ? 20.727 -8.609 -22.873 1.00 87.81 223 GLN A CA 1
ATOM 1745 C C . GLN A 1 223 ? 20.276 -9.009 -21.461 1.00 87.81 223 GLN A C 1
ATOM 1747 O O . GLN A 1 223 ? 20.630 -10.089 -20.996 1.00 87.81 223 GLN A O 1
ATOM 1752 N N . ASN A 1 224 ? 19.510 -8.161 -20.770 1.00 88.62 224 ASN A N 1
ATOM 1753 C CA . ASN A 1 224 ? 19.143 -8.354 -19.365 1.00 88.62 224 ASN A CA 1
ATOM 1754 C C . ASN A 1 224 ? 17.622 -8.455 -19.217 1.00 88.62 224 ASN A C 1
ATOM 1756 O O . ASN A 1 224 ? 16.904 -7.630 -19.777 1.00 88.62 224 ASN A O 1
ATOM 1760 N N . GLY A 1 225 ? 17.122 -9.407 -18.420 1.00 89.75 225 GLY A N 1
ATOM 1761 C CA . GLY A 1 225 ? 15.678 -9.593 -18.209 1.00 89.75 225 GLY A CA 1
ATOM 1762 C C . GLY A 1 225 ? 14.978 -8.434 -17.490 1.00 89.75 225 GLY A C 1
ATOM 1763 O O . GLY A 1 225 ? 13.755 -8.321 -17.540 1.00 89.75 225 GLY A O 1
ATOM 1764 N N . VAL A 1 226 ? 15.738 -7.529 -16.870 1.00 92.25 226 VAL A N 1
ATOM 1765 C CA . VAL A 1 226 ? 1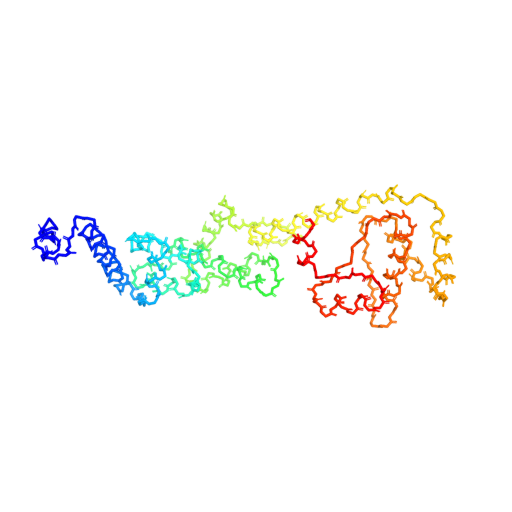5.258 -6.226 -16.401 1.00 92.25 226 VAL A CA 1
ATOM 1766 C C . VAL A 1 226 ? 16.325 -5.160 -16.631 1.00 92.25 226 VAL A C 1
ATOM 1768 O O . VAL A 1 226 ? 17.514 -5.386 -16.419 1.00 92.25 226 VAL A O 1
ATOM 1771 N N . CYS A 1 227 ? 15.901 -3.974 -17.065 1.00 92.31 227 CYS A N 1
ATOM 1772 C CA . CYS A 1 227 ? 16.783 -2.837 -17.296 1.00 92.31 227 CYS A CA 1
ATOM 1773 C C . CYS A 1 227 ? 16.088 -1.538 -16.874 1.00 92.31 227 CYS A C 1
ATOM 1775 O O . CYS A 1 227 ? 14.929 -1.306 -17.216 1.00 92.31 227 CYS A O 1
ATOM 1777 N N . VAL A 1 228 ? 16.808 -0.679 -16.149 1.00 94.25 228 VAL A N 1
ATOM 1778 C CA . VAL A 1 228 ? 16.331 0.651 -15.753 1.00 94.25 228 VAL A CA 1
ATOM 1779 C C . VAL A 1 228 ? 17.109 1.704 -16.530 1.00 94.25 228 VAL A C 1
ATOM 1781 O O . VAL A 1 228 ? 18.323 1.830 -16.387 1.00 94.25 228 VAL A O 1
ATOM 1784 N N . ILE A 1 229 ? 16.398 2.488 -17.339 1.00 93.50 229 ILE A N 1
ATOM 1785 C CA . ILE A 1 229 ? 16.981 3.562 -18.146 1.00 93.50 229 ILE A CA 1
ATOM 1786 C C . ILE A 1 229 ? 16.524 4.900 -17.573 1.00 93.50 229 ILE A C 1
ATOM 1788 O O . ILE A 1 229 ? 15.357 5.280 -17.683 1.00 93.50 229 ILE A O 1
ATOM 1792 N N . THR A 1 230 ? 17.457 5.635 -16.973 1.00 93.06 230 THR A N 1
ATOM 1793 C CA . THR A 1 230 ? 17.204 6.959 -16.397 1.00 93.06 230 THR A CA 1
ATOM 1794 C C . THR A 1 230 ? 17.799 8.064 -17.271 1.00 93.06 230 THR A C 1
ATOM 1796 O O . THR A 1 230 ? 18.710 7.854 -18.070 1.00 93.06 230 THR A O 1
ATOM 1799 N N . GLY A 1 231 ? 17.250 9.273 -17.161 1.00 89.62 231 GLY A N 1
ATOM 1800 C CA . GLY A 1 231 ? 17.752 10.441 -17.881 1.00 89.62 231 GLY A CA 1
ATOM 1801 C C . GLY A 1 231 ? 16.840 11.647 -17.707 1.00 89.62 231 GLY A C 1
ATOM 1802 O O . GLY A 1 231 ? 15.632 11.488 -17.511 1.00 89.62 231 GLY A O 1
ATOM 1803 N N . GLY A 1 232 ? 17.399 12.853 -17.794 1.00 88.69 232 GLY A N 1
ATOM 1804 C CA . GLY A 1 232 ? 16.641 14.103 -17.701 1.00 88.69 232 GLY A CA 1
ATOM 1805 C C . GLY A 1 232 ? 15.658 14.324 -18.866 1.00 88.69 232 GLY A C 1
ATOM 1806 O O . GLY A 1 232 ? 15.577 13.516 -19.801 1.00 88.69 232 GLY A O 1
ATOM 1807 N N . PRO A 1 233 ? 14.861 15.403 -18.836 1.00 85.31 233 PRO A N 1
ATOM 1808 C CA . PRO A 1 233 ? 14.070 15.827 -19.989 1.00 85.31 233 PRO A CA 1
ATOM 1809 C C . PRO A 1 233 ? 14.952 16.002 -21.237 1.00 85.31 233 PRO A C 1
ATOM 1811 O O . PRO A 1 233 ? 16.084 16.461 -21.138 1.00 85.31 233 PRO A O 1
ATOM 1814 N N . GLY A 1 234 ? 14.455 15.606 -22.412 1.00 83.00 234 GLY A N 1
ATOM 1815 C CA . GLY A 1 234 ? 15.167 15.799 -23.684 1.00 83.00 234 GLY A CA 1
ATOM 1816 C C . GLY A 1 234 ? 16.321 14.829 -23.983 1.00 83.00 234 GLY A C 1
ATOM 1817 O O . GLY A 1 234 ? 16.875 14.890 -25.071 1.00 83.00 234 GLY A O 1
ATOM 1818 N N . THR A 1 235 ? 16.658 13.876 -23.105 1.00 84.56 235 THR A N 1
ATOM 1819 C CA . THR A 1 235 ? 17.786 12.938 -23.326 1.00 84.56 235 THR A CA 1
ATOM 1820 C C . THR A 1 235 ? 17.496 11.790 -24.309 1.00 84.56 235 THR A C 1
ATOM 1822 O O . THR A 1 235 ? 18.182 10.772 -24.288 1.00 84.56 235 THR A O 1
ATOM 1825 N N . GLY A 1 236 ? 16.443 11.895 -25.126 1.00 86.44 236 GLY A N 1
ATOM 1826 C CA . GLY A 1 236 ? 16.114 10.886 -26.141 1.00 86.44 236 GLY A CA 1
ATOM 1827 C C . GLY A 1 236 ? 15.611 9.539 -25.601 1.00 86.44 236 GLY A C 1
ATOM 1828 O O . GLY A 1 236 ? 15.752 8.529 -26.283 1.00 86.44 236 GLY A O 1
ATOM 1829 N N . LYS A 1 237 ? 15.017 9.493 -24.394 1.00 91.44 237 LYS A N 1
ATOM 1830 C CA . LYS A 1 237 ? 14.444 8.253 -23.819 1.00 91.44 237 LYS A CA 1
ATOM 1831 C C . LYS A 1 237 ? 13.401 7.612 -24.732 1.00 91.44 237 LYS A C 1
ATOM 1833 O O . LYS A 1 237 ? 13.390 6.400 -24.888 1.00 91.44 237 LYS A O 1
ATOM 1838 N N . THR A 1 238 ? 12.551 8.415 -25.365 1.00 89.56 238 THR A N 1
ATOM 1839 C CA . THR A 1 238 ? 11.517 7.878 -26.253 1.00 89.56 238 THR A CA 1
ATOM 1840 C C . THR A 1 238 ? 12.099 7.281 -27.532 1.00 89.56 238 THR A C 1
ATOM 1842 O O . THR A 1 238 ? 11.584 6.280 -28.009 1.00 89.56 238 THR A O 1
ATOM 1845 N N . THR A 1 239 ? 13.219 7.817 -28.029 1.00 92.44 239 THR A N 1
ATOM 1846 C CA . THR A 1 239 ? 13.984 7.218 -29.134 1.00 92.44 239 THR A CA 1
ATOM 1847 C C . THR A 1 239 ? 14.553 5.855 -28.743 1.00 92.44 239 THR A C 1
ATOM 1849 O O . THR A 1 239 ? 14.538 4.934 -29.547 1.00 92.44 239 THR A O 1
ATOM 1852 N N . ILE A 1 240 ? 15.012 5.700 -27.494 1.00 95.06 240 ILE A N 1
ATOM 1853 C CA . ILE A 1 240 ? 15.454 4.395 -26.979 1.00 95.06 240 ILE A CA 1
ATOM 1854 C C . ILE A 1 240 ? 14.281 3.404 -26.948 1.00 95.06 240 ILE A C 1
ATOM 1856 O O . ILE A 1 240 ? 14.445 2.262 -27.358 1.00 95.06 240 ILE A O 1
ATOM 1860 N N . ILE A 1 241 ? 13.095 3.839 -26.509 1.00 94.75 241 ILE A N 1
ATOM 1861 C CA . ILE A 1 241 ? 11.896 2.987 -26.494 1.00 94.75 241 ILE A CA 1
ATOM 1862 C C . ILE A 1 241 ? 11.511 2.554 -27.918 1.00 94.75 241 ILE A C 1
ATOM 1864 O O . ILE A 1 241 ? 11.305 1.363 -28.130 1.00 94.75 241 ILE A O 1
ATOM 1868 N N . ASP A 1 242 ? 11.444 3.476 -28.888 1.00 93.62 242 ASP A N 1
ATOM 1869 C CA . ASP A 1 242 ? 11.153 3.132 -30.294 1.00 93.62 242 ASP A CA 1
ATOM 1870 C C . ASP A 1 242 ? 12.178 2.136 -30.851 1.00 93.62 242 ASP A C 1
ATOM 1872 O O . ASP A 1 242 ? 11.796 1.113 -31.410 1.00 93.62 242 ASP A O 1
ATOM 1876 N N . ALA A 1 243 ? 13.470 2.369 -30.604 1.00 94.62 243 ALA A N 1
ATOM 1877 C CA . ALA A 1 243 ? 14.542 1.471 -31.020 1.00 94.62 243 ALA A CA 1
ATOM 1878 C C . ALA A 1 243 ? 14.378 0.045 -30.470 1.00 94.62 243 ALA A C 1
ATOM 1880 O O . ALA A 1 243 ? 14.487 -0.927 -31.217 1.00 94.62 243 ALA A O 1
ATOM 1881 N N . ILE A 1 244 ? 14.101 -0.087 -29.168 1.00 94.56 244 ILE A N 1
ATOM 1882 C CA . ILE A 1 244 ? 13.890 -1.389 -28.520 1.00 94.56 244 ILE A CA 1
ATOM 1883 C C . ILE A 1 244 ? 12.664 -2.079 -29.120 1.00 94.56 244 ILE A C 1
ATOM 1885 O O . ILE A 1 244 ? 12.734 -3.250 -29.491 1.00 94.56 244 ILE A O 1
ATOM 1889 N N . MET A 1 245 ? 11.554 -1.353 -29.266 1.00 94.62 245 MET A N 1
ATOM 1890 C CA . MET A 1 245 ? 10.321 -1.897 -29.834 1.00 94.62 245 MET A CA 1
ATOM 1891 C C . MET A 1 245 ? 10.506 -2.342 -31.281 1.00 94.62 245 MET A C 1
ATOM 1893 O O . MET A 1 245 ? 10.071 -3.436 -31.634 1.00 94.62 245 MET A O 1
ATOM 1897 N N . TYR A 1 246 ? 11.201 -1.546 -32.095 1.00 94.00 246 TYR A N 1
ATOM 1898 C CA . TYR A 1 246 ? 11.531 -1.889 -33.474 1.00 94.00 246 TYR A CA 1
ATOM 1899 C C . TYR A 1 246 ? 12.330 -3.185 -33.553 1.00 94.00 246 TYR A C 1
ATOM 1901 O O . TYR A 1 246 ? 11.952 -4.100 -34.282 1.00 94.00 246 TYR A O 1
ATOM 1909 N N . ILE A 1 247 ? 13.404 -3.294 -32.766 1.00 93.19 247 ILE A N 1
ATOM 1910 C CA . ILE A 1 247 ? 14.263 -4.479 -32.770 1.00 93.19 247 ILE A CA 1
ATOM 1911 C C . ILE A 1 247 ? 13.476 -5.710 -32.306 1.00 93.19 247 ILE A C 1
ATOM 1913 O O . ILE A 1 247 ? 13.525 -6.743 -32.968 1.00 93.19 247 ILE A O 1
ATOM 1917 N N . LEU A 1 248 ? 12.714 -5.617 -31.214 1.00 92.38 248 LEU A N 1
ATOM 1918 C CA . LEU A 1 248 ? 11.956 -6.755 -30.686 1.00 92.38 248 LEU A CA 1
ATOM 1919 C C . LEU A 1 248 ? 10.855 -7.222 -31.648 1.00 92.38 248 LEU A C 1
ATOM 1921 O O . LEU A 1 248 ? 10.765 -8.413 -31.948 1.00 92.38 248 LEU A O 1
ATOM 1925 N N . THR A 1 249 ? 10.052 -6.297 -32.175 1.00 92.00 249 THR A N 1
ATOM 1926 C CA . THR A 1 249 ? 8.940 -6.631 -33.082 1.00 92.00 249 THR A CA 1
ATOM 1927 C C . THR A 1 249 ? 9.431 -7.159 -34.429 1.00 92.00 249 THR A C 1
ATOM 1929 O O . THR A 1 249 ? 8.882 -8.140 -34.928 1.00 92.00 249 THR A O 1
ATOM 1932 N N 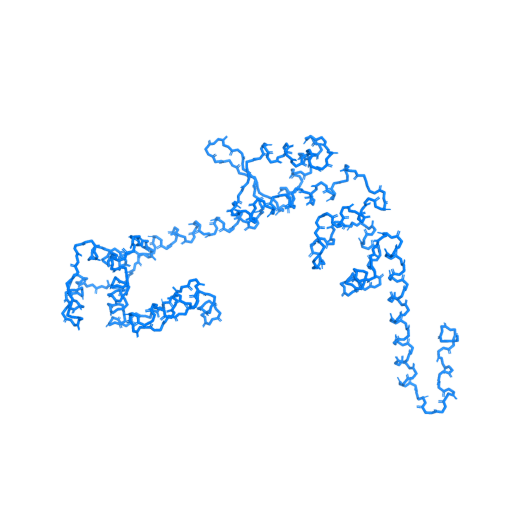. SER A 1 250 ? 10.522 -6.603 -34.970 1.00 91.31 250 SER A N 1
ATOM 1933 C CA . SER A 1 250 ? 11.152 -7.091 -36.208 1.00 91.31 250 SER A CA 1
ATOM 1934 C C . SER A 1 250 ? 11.723 -8.506 -36.074 1.00 91.31 250 SER A C 1
ATOM 1936 O O . SER A 1 250 ? 11.891 -9.199 -37.074 1.00 91.31 250 SER A O 1
ATOM 1938 N N . ASN A 1 251 ? 11.998 -8.956 -34.846 1.00 89.62 251 ASN A N 1
ATOM 1939 C CA . ASN A 1 251 ? 12.439 -10.318 -34.542 1.00 89.62 251 ASN A CA 1
ATOM 1940 C C . ASN A 1 251 ? 11.289 -11.218 -34.041 1.00 89.62 251 ASN A C 1
ATOM 1942 O O . ASN A 1 251 ? 11.536 -12.275 -33.464 1.00 89.62 251 ASN A O 1
ATOM 1946 N N . GLY A 1 252 ? 10.028 -10.817 -34.243 1.00 89.50 252 GLY A N 1
ATOM 1947 C CA . GLY A 1 252 ? 8.853 -11.629 -33.910 1.00 89.50 252 GLY A CA 1
ATOM 1948 C C . GLY A 1 252 ? 8.570 -11.766 -32.410 1.00 89.50 252 GLY A C 1
ATOM 1949 O O . GLY A 1 252 ? 7.752 -12.600 -32.015 1.00 89.50 252 GLY A O 1
ATOM 1950 N N . ILE A 1 253 ? 9.217 -10.961 -31.563 1.00 90.06 253 ILE A N 1
ATOM 1951 C CA . ILE A 1 253 ? 8.975 -10.963 -30.121 1.00 90.06 253 ILE A CA 1
ATOM 1952 C C . ILE A 1 253 ? 7.694 -10.184 -29.830 1.00 90.06 253 ILE A C 1
ATOM 1954 O O . ILE A 1 253 ? 7.516 -9.049 -30.276 1.00 90.06 253 ILE A O 1
ATOM 1958 N N . ARG A 1 254 ? 6.798 -10.791 -29.046 1.00 90.44 254 ARG A N 1
ATOM 1959 C CA . ARG A 1 254 ? 5.599 -10.109 -28.554 1.00 90.44 254 ARG A CA 1
ATOM 1960 C C . ARG A 1 254 ? 6.001 -9.066 -27.523 1.00 90.44 254 ARG A C 1
ATOM 1962 O O . ARG A 1 254 ? 6.677 -9.380 -26.548 1.00 90.44 254 ARG A O 1
ATOM 1969 N N . THR A 1 255 ? 5.558 -7.839 -27.736 1.00 92.25 255 THR A N 1
ATOM 1970 C CA . THR A 1 255 ? 5.895 -6.693 -26.898 1.00 92.25 255 THR A CA 1
ATOM 1971 C C . THR A 1 255 ? 4.638 -5.968 -26.448 1.00 92.25 255 THR A C 1
ATOM 1973 O O . THR A 1 255 ? 3.595 -6.029 -27.096 1.00 92.25 255 THR A O 1
ATOM 1976 N N . ALA A 1 256 ? 4.746 -5.275 -25.319 1.00 93.75 256 ALA A N 1
ATOM 1977 C CA . ALA A 1 256 ? 3.708 -4.395 -24.812 1.00 93.75 256 ALA A CA 1
ATOM 1978 C C . ALA A 1 256 ? 4.348 -3.125 -24.253 1.00 93.75 256 ALA A C 1
ATOM 1980 O O . ALA A 1 256 ? 5.377 -3.183 -23.578 1.00 93.75 256 ALA A O 1
ATOM 1981 N N . LEU A 1 257 ? 3.718 -1.979 -24.514 1.00 95.44 257 LEU A N 1
ATOM 1982 C CA . LEU A 1 257 ? 4.083 -0.705 -23.907 1.00 95.44 257 LEU A CA 1
ATOM 1983 C C . LEU A 1 257 ? 3.036 -0.304 -22.872 1.00 95.44 257 LEU A C 1
ATOM 1985 O O . LEU A 1 257 ? 1.831 -0.299 -23.142 1.00 95.44 257 LEU A O 1
ATOM 1989 N N . ALA A 1 258 ? 3.504 0.080 -21.689 1.00 96.06 258 ALA A N 1
ATOM 1990 C CA . ALA A 1 258 ? 2.640 0.560 -20.626 1.00 96.06 258 ALA A CA 1
ATOM 1991 C C . ALA A 1 258 ? 3.223 1.773 -19.905 1.00 96.06 258 ALA A C 1
ATOM 1993 O O . ALA A 1 258 ? 4.436 1.951 -19.802 1.00 96.06 258 ALA A O 1
ATOM 1994 N N . ALA A 1 259 ? 2.328 2.605 -19.377 1.00 95.50 259 ALA A N 1
ATOM 1995 C CA . ALA A 1 259 ? 2.675 3.730 -18.519 1.00 95.50 259 ALA A CA 1
ATOM 1996 C C . ALA A 1 259 ? 1.711 3.844 -17.322 1.00 95.50 259 ALA A C 1
ATOM 1998 O O . ALA A 1 259 ? 0.576 3.372 -17.398 1.00 95.50 259 ALA A O 1
ATOM 1999 N N . PRO A 1 260 ? 2.094 4.517 -16.221 1.00 95.31 260 PRO A N 1
ATOM 2000 C CA . PRO A 1 260 ? 1.212 4.662 -15.058 1.00 95.31 260 PRO A CA 1
ATOM 2001 C C . PRO A 1 260 ? -0.062 5.472 -15.339 1.00 95.31 260 PRO A C 1
ATOM 2003 O O . PRO A 1 260 ? -1.095 5.236 -14.721 1.00 95.31 260 PRO A O 1
ATOM 2006 N N . THR A 1 261 ? -0.013 6.423 -16.282 1.00 95.56 261 THR A N 1
ATOM 2007 C CA . THR A 1 261 ? -1.139 7.317 -16.598 1.00 95.56 261 THR A CA 1
ATOM 2008 C C . THR A 1 261 ? -1.512 7.268 -18.075 1.00 95.56 261 THR A C 1
ATOM 2010 O O . THR A 1 261 ? -0.651 7.119 -18.946 1.00 95.56 261 THR A O 1
ATOM 2013 N N . GLY A 1 262 ? -2.797 7.479 -18.381 1.00 94.75 262 GLY A N 1
ATOM 2014 C CA . GLY A 1 262 ? -3.290 7.478 -19.763 1.00 94.75 262 GLY A CA 1
ATOM 2015 C C . GLY A 1 262 ? -2.659 8.570 -20.633 1.00 94.75 262 GLY A C 1
ATOM 2016 O O . GLY A 1 262 ? -2.391 8.351 -21.811 1.00 94.75 262 GLY A O 1
ATOM 2017 N N . ARG A 1 263 ? -2.334 9.734 -20.052 1.00 94.75 263 ARG A N 1
ATOM 2018 C CA . ARG A 1 263 ? -1.639 10.814 -20.773 1.00 94.75 263 ARG A CA 1
ATOM 2019 C C . ARG A 1 263 ? -0.214 10.414 -21.163 1.00 94.75 263 ARG A C 1
ATOM 2021 O O . ARG A 1 263 ? 0.218 10.748 -22.264 1.00 94.75 263 ARG A O 1
ATOM 2028 N N . ALA A 1 264 ? 0.504 9.720 -20.277 1.00 92.62 264 ALA A N 1
ATOM 2029 C CA . ALA A 1 264 ? 1.838 9.207 -20.575 1.00 92.62 264 ALA A CA 1
ATOM 2030 C C . ALA A 1 264 ? 1.783 8.106 -21.641 1.00 92.62 264 ALA A C 1
ATOM 2032 O O . ALA A 1 264 ? 2.550 8.172 -22.596 1.00 92.62 264 ALA A O 1
ATOM 2033 N N . ALA A 1 265 ? 0.828 7.175 -21.535 1.00 94.62 265 ALA A N 1
ATOM 2034 C CA . ALA A 1 265 ? 0.612 6.131 -22.536 1.00 94.62 265 ALA A CA 1
ATOM 2035 C C . ALA A 1 265 ? 0.298 6.732 -23.917 1.00 94.62 265 ALA A C 1
ATOM 2037 O O . ALA A 1 265 ? 0.993 6.441 -24.880 1.00 94.62 265 ALA A O 1
ATOM 2038 N N . LYS A 1 266 ? -0.651 7.677 -24.006 1.00 94.12 266 LYS A N 1
ATOM 2039 C CA . LYS A 1 266 ? -0.999 8.346 -25.273 1.00 94.12 266 LYS A CA 1
ATOM 2040 C C . LYS A 1 266 ? 0.201 9.036 -25.923 1.00 94.12 266 LYS A C 1
ATOM 2042 O O . LYS A 1 266 ? 0.386 8.930 -27.130 1.00 94.12 266 LYS A O 1
ATOM 2047 N N . ARG A 1 267 ? 1.016 9.744 -25.132 1.00 91.81 267 ARG A N 1
ATOM 2048 C CA . ARG A 1 267 ? 2.252 10.368 -25.631 1.00 91.81 267 ARG A CA 1
ATOM 2049 C C . ARG A 1 267 ? 3.251 9.325 -26.116 1.00 91.81 267 ARG A C 1
ATOM 2051 O O . ARG A 1 267 ? 3.849 9.525 -27.164 1.00 91.81 267 ARG A O 1
ATOM 2058 N N . MET A 1 268 ? 3.412 8.233 -25.370 1.00 92.44 268 MET A N 1
ATOM 2059 C CA . MET A 1 268 ? 4.279 7.125 -25.756 1.00 92.44 268 MET A CA 1
ATOM 2060 C C . MET A 1 268 ? 3.853 6.559 -27.114 1.00 92.44 268 MET A C 1
ATOM 2062 O O . MET A 1 268 ? 4.690 6.534 -28.008 1.00 92.44 268 MET A O 1
ATOM 2066 N N . SER A 1 269 ? 2.563 6.259 -27.317 1.00 94.69 269 SER A N 1
ATOM 2067 C CA . SER A 1 269 ? 2.069 5.760 -28.608 1.00 94.69 269 SER A CA 1
ATOM 2068 C C . SER A 1 269 ? 2.286 6.745 -29.752 1.00 94.69 269 SER A C 1
ATOM 2070 O O . SER A 1 269 ? 2.692 6.359 -30.840 1.00 94.69 269 SER A O 1
ATOM 2072 N N . GLN A 1 270 ? 2.040 8.037 -29.515 1.00 92.62 270 GLN A N 1
ATOM 2073 C CA . GLN A 1 270 ? 2.227 9.073 -30.534 1.00 92.62 270 GLN A CA 1
ATOM 2074 C C . GLN A 1 270 ? 3.687 9.222 -30.964 1.00 92.62 270 GLN A C 1
ATOM 2076 O O . GLN A 1 270 ? 3.944 9.510 -32.127 1.00 92.62 270 GLN A O 1
ATOM 2081 N N . THR A 1 271 ? 4.637 9.074 -30.038 1.00 89.19 271 THR A N 1
ATOM 2082 C CA . THR A 1 271 ? 6.056 9.220 -30.374 1.00 89.19 271 THR A CA 1
ATOM 2083 C C . THR A 1 271 ? 6.654 7.949 -30.969 1.00 89.19 271 THR A C 1
ATOM 2085 O O . THR A 1 271 ? 7.508 8.057 -31.839 1.00 89.19 271 THR A O 1
ATOM 2088 N N . THR A 1 272 ? 6.255 6.764 -30.502 1.00 90.56 272 THR A N 1
ATOM 2089 C CA . THR A 1 272 ? 6.870 5.502 -30.945 1.00 90.56 272 THR A CA 1
ATOM 2090 C C . THR A 1 272 ? 6.111 4.835 -32.094 1.00 90.56 272 THR A C 1
ATOM 2092 O O . THR A 1 272 ? 6.667 3.984 -32.774 1.00 90.56 272 THR A O 1
ATOM 2095 N N . GLY A 1 273 ? 4.842 5.190 -32.313 1.00 91.31 273 GLY A N 1
ATOM 2096 C CA . GLY A 1 273 ? 3.973 4.540 -33.296 1.00 91.31 273 GLY A CA 1
ATOM 2097 C C . GLY A 1 273 ? 3.432 3.172 -32.863 1.00 91.31 273 GLY A C 1
ATOM 2098 O O . GLY A 1 273 ? 2.698 2.556 -33.628 1.00 91.31 273 GLY A O 1
ATOM 2099 N N . TYR A 1 274 ? 3.756 2.702 -31.652 1.00 93.62 274 TYR A N 1
ATOM 2100 C CA . TYR A 1 274 ? 3.243 1.446 -31.092 1.00 93.62 274 TYR A CA 1
ATOM 2101 C C . TYR A 1 274 ? 2.131 1.711 -30.082 1.00 93.62 274 TYR A C 1
ATOM 2103 O O . TYR A 1 274 ? 2.196 2.673 -29.317 1.00 93.62 274 TYR A O 1
ATOM 2111 N N . ASP A 1 275 ? 1.144 0.823 -30.009 1.00 94.06 275 ASP A N 1
ATOM 2112 C CA . ASP A 1 275 ? 0.075 0.947 -29.023 1.00 94.06 275 ASP A CA 1
ATOM 2113 C C . ASP A 1 275 ? 0.604 0.790 -27.591 1.00 94.06 275 ASP A C 1
ATOM 2115 O O . ASP A 1 275 ? 1.130 -0.252 -27.198 1.00 94.06 275 ASP A O 1
ATOM 2119 N N . ALA A 1 276 ? 0.433 1.843 -26.793 1.00 95.69 276 ALA A N 1
ATOM 2120 C CA . ALA A 1 276 ? 0.682 1.846 -25.361 1.00 95.69 276 ALA A CA 1
ATOM 2121 C C . ALA A 1 276 ? -0.622 1.977 -24.563 1.00 95.69 276 ALA A C 1
ATOM 2123 O O . ALA A 1 276 ? -1.548 2.704 -24.937 1.00 95.69 276 ALA A O 1
ATOM 2124 N N . SER A 1 277 ? -0.672 1.314 -23.410 1.00 95.81 277 SER A N 1
ATOM 2125 C CA . SER A 1 277 ? -1.814 1.337 -22.490 1.00 95.81 277 SER A CA 1
ATOM 2126 C C . SER A 1 277 ? -1.404 1.773 -21.079 1.00 95.81 277 SER A C 1
ATOM 2128 O O . SER A 1 277 ? -0.236 2.059 -20.805 1.00 95.81 277 SER A O 1
ATOM 2130 N N . THR A 1 278 ? -2.367 1.910 -20.166 1.00 96.81 278 THR A N 1
ATOM 2131 C CA . THR A 1 278 ? -2.022 2.069 -18.749 1.00 96.81 278 THR A CA 1
ATOM 2132 C C . THR A 1 278 ? -1.565 0.732 -18.175 1.00 96.81 278 THR A C 1
ATOM 2134 O O . THR A 1 278 ? -2.019 -0.306 -18.640 1.00 96.81 278 THR A O 1
ATOM 2137 N N . ILE A 1 279 ? -0.721 0.741 -17.136 1.00 96.62 279 ILE A N 1
ATOM 2138 C CA . ILE A 1 279 ? -0.320 -0.500 -16.441 1.00 96.62 279 ILE A CA 1
ATOM 2139 C C . ILE A 1 279 ? -1.556 -1.286 -15.970 1.00 96.62 279 ILE A C 1
ATOM 2141 O O . ILE A 1 279 ? -1.630 -2.484 -16.202 1.00 96.62 279 ILE A O 1
ATOM 2145 N N . HIS A 1 280 ? -2.556 -0.606 -15.397 1.00 93.38 280 HIS A N 1
ATOM 2146 C CA . HIS A 1 280 ? -3.820 -1.224 -14.973 1.00 93.38 280 HIS A CA 1
ATOM 2147 C C . HIS A 1 280 ? -4.537 -1.924 -16.128 1.00 93.38 280 HIS A C 1
ATOM 2149 O O . HIS A 1 280 ? -4.866 -3.097 -16.020 1.00 93.38 280 HIS A O 1
ATOM 2155 N N . ARG A 1 281 ? -4.704 -1.230 -17.263 1.00 93.31 281 ARG A N 1
ATOM 2156 C CA . ARG A 1 281 ? -5.322 -1.825 -18.446 1.00 93.31 281 ARG A CA 1
ATOM 2157 C C . ARG A 1 281 ? -4.493 -3.008 -18.930 1.00 93.31 281 ARG A C 1
ATOM 2159 O O . ARG A 1 281 ? -5.049 -4.061 -19.172 1.00 93.31 281 ARG A O 1
ATOM 2166 N N . LEU A 1 282 ? -3.175 -2.875 -19.043 1.00 94.12 282 LEU A N 1
ATOM 2167 C CA . LEU A 1 282 ? -2.342 -3.980 -19.508 1.00 94.12 282 LEU A CA 1
ATOM 2168 C C . LEU A 1 282 ? -2.554 -5.244 -18.659 1.00 94.12 282 LEU A C 1
ATOM 2170 O O . LEU A 1 282 ? -2.734 -6.308 -19.229 1.00 94.12 282 LEU A O 1
ATOM 2174 N N . LEU A 1 283 ? -2.589 -5.109 -17.332 1.00 92.06 283 LEU A N 1
ATOM 2175 C CA . LEU A 1 283 ? -2.741 -6.229 -16.397 1.00 92.06 283 LEU A CA 1
ATOM 2176 C C . LEU A 1 283 ? -4.168 -6.797 -16.299 1.00 92.06 283 LEU A C 1
ATOM 2178 O O . LEU A 1 283 ? -4.326 -7.912 -15.826 1.00 92.06 283 LEU A O 1
ATOM 2182 N N . GLU A 1 284 ? -5.202 -6.061 -16.715 1.00 85.75 284 GLU A N 1
ATOM 2183 C CA . GLU A 1 284 ? -6.580 -6.581 -16.784 1.00 85.75 284 GLU A CA 1
ATOM 2184 C C . GLU A 1 284 ? -6.824 -7.461 -18.019 1.00 85.75 284 GLU A C 1
ATOM 2186 O O . GLU A 1 284 ? -7.701 -8.322 -17.998 1.00 85.75 284 GLU A O 1
ATOM 2191 N N . TYR A 1 285 ? -6.083 -7.224 -19.107 1.00 68.25 285 TYR A N 1
ATOM 2192 C CA . TYR A 1 285 ? -6.270 -7.905 -20.395 1.00 68.25 285 TYR A CA 1
ATOM 2193 C C . TYR A 1 285 ? -5.180 -8.949 -20.709 1.00 68.25 285 TYR A C 1
ATOM 2195 O O . TYR A 1 285 ? -5.262 -9.580 -21.765 1.00 68.25 285 TYR A O 1
ATOM 2203 N N . PHE A 1 286 ? -4.176 -9.119 -19.840 1.00 52.47 286 PHE A N 1
ATOM 2204 C CA . PHE A 1 286 ? -3.099 -10.112 -19.974 1.00 52.47 286 PHE A CA 1
ATOM 2205 C C . PHE A 1 286 ? -3.202 -11.239 -18.950 1.00 52.47 286 PHE A C 1
ATOM 2207 O O . PHE A 1 286 ? -3.525 -10.948 -17.779 1.00 52.47 286 PHE A O 1
#